Protein AF-H0EZP5-F1 (afdb_monomer_lite)

pLDDT: mean 94.25, std 9.33, range [48.34, 98.88]

Foldseek 3Di:
DCVVVVNVVVVVVVVVVLPCQVLQKDQAAWAWFACWDVHHRDIDTPPFGIWGFDADPVSDGDDDHQLDLFPRHVVCQQDPDPRHDDDHSAGSLLVLCPSLPCLVVSCVSQPHLVSVVVSLVCCLRGRRDQPQDLSRLVSLQSNVVSVRRVSSLVSLVVCCVVQADDDPNRHRHDCVVPSRVVSNVQVLVQWDDRPPDPDIHGYDHVDQFDDDPVCVVVVDTDGD

Secondary structure (DSSP, 8-state):
-GGGGT-HHHHHHHHHHHTGGGGTEEEEEEEEEEEETTEEEEEEEEEEEEEE--B-TTS-B----TTTTBTTB-GGGGSSSTT--SSSSS-HHHHTT--TT-HHHHHHHTTHHHHHHHHHHHHHHSS---TTSGGGHHHHHGGGGGT-HHHHHHHHHHHHHHH--SSTT-SSS--TTTHHHHHHHHHHTTEEE-TTSS-EEE---SSSB---TTGGGGT---B-

Radius of gyration: 19.04 Å; chains: 1; bounding box: 39×55×46 Å

InterPro domains:
  IPR012939 Glycosyl hydrolase family 92 [PF07971] (1-210)
  IPR050883 Peptide-N(4)-(N-acetyl-beta-glucosaminyl)asparagine amidase [PTHR12143] (1-209)

Sequence (224 aa):
MAKGLGHIADEEKYLQRSSNWKNMYNPTQTSLVTNTTGHIGETIDSGYTGFLQPRYLNGTFGYQDPTLCSPLYNFTSCYLNPSGHETYEGSSWMYTFYVPQDMATLITTLGGPEAFTNRLSYLHTSGLLYIGDEQAFLPVFQFHYAGRPALSAKFSHFYIPSQFNTSLNGIAGNDDSGAMGSFTTLAMMGLWPVPGQNVYLITPPYFPSYIDEVAAKEEDILKW

Organism: Glarea lozoyensis (strain ATCC 74030 / MF5533) (NCBI:txid1104152)

Structure (mmCIF, N/CA/C/O backbone):
data_AF-H0EZP5-F1
#
_entry.id   AF-H0EZP5-F1
#
loop_
_atom_site.group_PDB
_atom_site.id
_atom_site.type_symbol
_atom_site.label_atom_id
_atom_site.label_alt_id
_atom_site.label_comp_id
_atom_site.label_asym_id
_atom_site.label_entity_id
_atom_site.label_seq_id
_atom_site.pdbx_PDB_ins_code
_atom_site.Cartn_x
_atom_site.Cartn_y
_atom_site.Cartn_z
_atom_site.occupancy
_atom_site.B_iso_or_equiv
_atom_site.auth_seq_id
_atom_site.auth_comp_id
_atom_site.auth_asym_id
_atom_site.auth_atom_id
_atom_site.pdbx_PDB_model_num
ATOM 1 N N . MET A 1 1 ? -12.812 -7.618 18.981 1.00 91.75 1 MET A N 1
ATOM 2 C CA . MET A 1 1 ? -12.661 -8.315 20.279 1.00 91.75 1 MET A CA 1
ATOM 3 C C . MET A 1 1 ? -13.539 -7.701 21.368 1.00 91.75 1 MET A C 1
ATOM 5 O O . MET A 1 1 ? -14.472 -8.378 21.761 1.00 91.75 1 MET A O 1
ATOM 9 N N . ALA A 1 2 ? -13.318 -6.446 21.795 1.00 95.94 2 ALA A N 1
ATOM 10 C CA . ALA A 1 2 ? -14.089 -5.789 22.871 1.00 95.94 2 ALA A CA 1
ATOM 11 C C . ALA A 1 2 ? -15.618 -5.929 22.725 1.00 95.94 2 ALA A C 1
ATOM 13 O O . ALA A 1 2 ? -16.274 -6.420 23.640 1.00 95.94 2 ALA A O 1
ATOM 14 N N . LYS A 1 3 ? -16.153 -5.633 21.531 1.00 94.44 3 LYS A N 1
ATOM 15 C CA . LYS A 1 3 ? -17.561 -5.869 21.170 1.00 94.44 3 LYS A CA 1
ATOM 16 C C . LYS A 1 3 ? -18.046 -7.285 21.496 1.00 94.44 3 LYS A C 1
ATOM 18 O O . LYS A 1 3 ? -19.082 -7.466 22.121 1.00 94.44 3 LYS A O 1
ATOM 23 N N . GLY A 1 4 ? -17.280 -8.296 21.078 1.00 94.44 4 GLY A N 1
ATOM 24 C CA . GLY A 1 4 ? -17.626 -9.709 21.263 1.00 94.44 4 GLY A CA 1
ATOM 25 C C . GLY A 1 4 ? -17.580 -10.169 22.722 1.00 94.44 4 GLY A C 1
ATOM 26 O O . GLY A 1 4 ? -18.214 -11.160 23.056 1.00 94.44 4 GLY A O 1
ATOM 27 N N . LEU A 1 5 ? -16.871 -9.435 23.585 1.00 97.44 5 LEU A N 1
ATOM 28 C CA . LEU A 1 5 ? -16.816 -9.667 25.031 1.00 97.44 5 LEU A CA 1
ATOM 29 C C . LEU A 1 5 ? -17.812 -8.790 25.815 1.00 97.44 5 LEU A C 1
ATOM 31 O O . LEU A 1 5 ? -17.860 -8.872 27.037 1.00 97.44 5 LEU A O 1
ATOM 35 N N . GLY A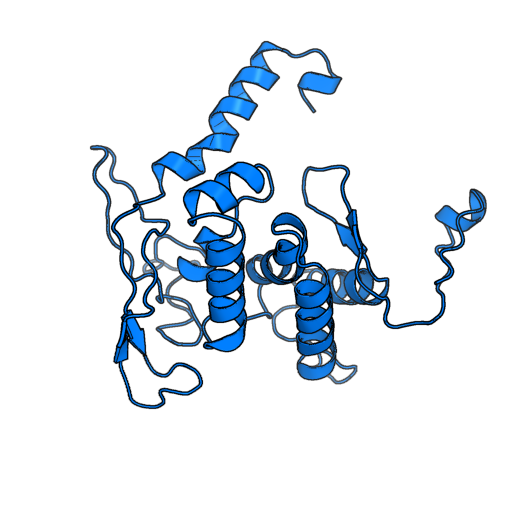 1 6 ? -18.594 -7.934 25.145 1.00 97.69 6 GLY A N 1
ATOM 36 C CA . GLY A 1 6 ? -19.534 -7.013 25.795 1.00 97.69 6 GLY A CA 1
ATOM 37 C C . GLY A 1 6 ? -18.884 -5.786 26.451 1.00 97.69 6 GLY A C 1
ATOM 38 O O . GLY A 1 6 ? -19.521 -5.109 27.255 1.00 97.69 6 GLY A O 1
ATOM 39 N N . HIS A 1 7 ? -17.627 -5.471 26.125 1.00 98.31 7 HIS A N 1
ATOM 40 C CA . HIS A 1 7 ? -16.905 -4.322 26.682 1.00 98.31 7 HIS A CA 1
ATOM 41 C C . HIS A 1 7 ? -17.157 -3.057 25.842 1.00 98.31 7 HIS A C 1
ATOM 43 O O . HIS A 1 7 ? -16.313 -2.650 25.043 1.00 98.31 7 HIS A O 1
ATOM 49 N N . ILE A 1 8 ? -18.325 -2.432 26.017 1.00 97.62 8 ILE A N 1
ATOM 50 C CA . ILE A 1 8 ? -18.787 -1.319 25.163 1.00 97.62 8 ILE A CA 1
ATOM 51 C C . ILE A 1 8 ? -17.860 -0.092 25.224 1.00 97.62 8 ILE A C 1
ATOM 53 O O . ILE A 1 8 ? -17.494 0.453 24.188 1.00 97.62 8 ILE A O 1
ATOM 57 N N . ALA A 1 9 ? -17.401 0.303 26.416 1.00 98.25 9 ALA A N 1
ATOM 58 C CA . ALA A 1 9 ? -16.501 1.454 26.561 1.00 98.25 9 ALA A CA 1
ATOM 59 C C . ALA A 1 9 ? -15.149 1.243 25.848 1.00 98.25 9 ALA A C 1
ATOM 61 O O . ALA A 1 9 ? -14.587 2.176 25.271 1.00 98.25 9 ALA A O 1
ATOM 62 N N . ASP A 1 10 ? -14.633 0.010 25.858 1.00 98.44 10 ASP A N 1
ATOM 63 C CA . ASP A 1 10 ? -13.415 -0.336 25.124 1.00 98.44 10 ASP A CA 1
ATOM 64 C C . ASP A 1 10 ? -13.670 -0.360 23.615 1.00 98.44 10 ASP A C 1
ATOM 66 O O . ASP A 1 10 ? -12.846 0.139 22.850 1.00 98.44 10 ASP A O 1
ATOM 70 N N . GLU A 1 11 ? -14.808 -0.903 23.173 1.00 97.50 11 GLU A N 1
ATOM 71 C CA . GLU A 1 11 ? -15.213 -0.867 21.765 1.00 97.50 11 GLU A CA 1
ATOM 72 C C . GLU A 1 11 ? -15.226 0.571 21.232 1.00 97.50 11 GLU A C 1
ATOM 74 O O . GLU A 1 11 ? -14.528 0.857 20.258 1.00 97.50 11 GLU A O 1
ATOM 79 N N . GLU A 1 12 ? -15.936 1.484 21.896 1.00 97.62 12 GLU A N 1
ATOM 80 C CA . GLU A 1 12 ? -16.023 2.894 21.498 1.00 97.62 12 GLU A CA 1
ATOM 81 C C . GLU A 1 12 ? -14.640 3.556 21.447 1.00 97.62 12 GLU A C 1
ATOM 83 O O . GLU A 1 12 ? -14.267 4.174 20.445 1.00 97.62 12 GLU A O 1
ATOM 88 N N . LYS A 1 13 ? -13.832 3.365 22.496 1.00 98.06 13 LYS A N 1
ATOM 89 C CA . LYS A 1 13 ? -12.471 3.905 22.586 1.00 98.06 13 LYS A CA 1
ATOM 90 C C . LYS A 1 13 ? -11.583 3.429 21.436 1.00 98.06 13 LYS A C 1
ATOM 92 O O . LYS A 1 13 ? -10.849 4.229 20.849 1.00 98.06 13 LYS A O 1
ATOM 97 N N . TYR A 1 14 ? -11.585 2.131 21.132 1.00 97.19 14 TYR A N 1
ATOM 98 C CA . 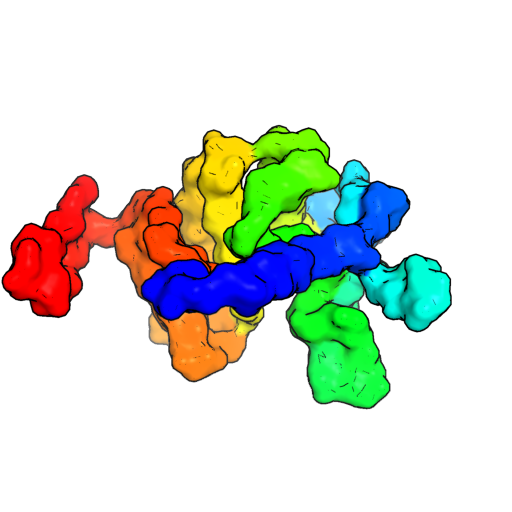TYR A 1 14 ? -10.707 1.576 20.101 1.00 97.19 14 TYR A CA 1
ATOM 99 C C . TYR A 1 14 ? -11.211 1.863 18.682 1.00 97.19 14 TYR A C 1
ATOM 101 O O . TYR A 1 14 ? -10.376 2.108 17.810 1.00 97.19 14 TYR A O 1
ATOM 109 N N . LEU A 1 15 ? -12.528 1.943 18.461 1.00 95.69 15 LEU A N 1
ATOM 110 C CA . LEU A 1 15 ? -13.106 2.422 17.198 1.00 95.69 15 LEU A CA 1
ATOM 111 C C . LEU A 1 15 ? -12.784 3.899 16.946 1.00 95.69 15 LEU A C 1
ATOM 113 O O . LEU A 1 15 ? -12.470 4.289 15.823 1.00 95.69 15 LEU A O 1
ATOM 117 N N . GLN A 1 16 ? -12.787 4.738 17.984 1.00 97.12 16 GLN A N 1
ATOM 118 C CA . GLN A 1 16 ? -12.352 6.123 17.830 1.00 97.12 16 GLN A CA 1
ATOM 119 C C . GLN A 1 16 ? -10.865 6.185 17.452 1.00 97.12 16 GLN A C 1
ATOM 121 O O . GLN A 1 16 ? -10.491 6.855 16.489 1.00 97.12 16 GLN A O 1
ATOM 126 N N . ARG A 1 17 ? -10.004 5.436 18.154 1.00 97.50 17 ARG A N 1
ATOM 127 C CA . ARG A 1 17 ? -8.557 5.410 17.876 1.00 97.50 17 ARG A CA 1
ATOM 128 C C . ARG A 1 17 ? -8.207 4.842 16.503 1.00 97.50 17 ARG A C 1
ATOM 130 O O . ARG A 1 17 ? -7.223 5.288 15.917 1.00 97.50 17 ARG A O 1
ATOM 137 N N . SER A 1 18 ? -8.985 3.902 15.968 1.00 96.44 18 SER A N 1
ATOM 138 C CA . SER A 1 18 ? -8.721 3.325 14.643 1.00 96.44 18 SER A CA 1
ATOM 139 C C . SER A 1 18 ? -8.871 4.342 13.505 1.00 96.44 18 SER A C 1
ATOM 141 O O . SER A 1 18 ? -8.354 4.116 12.411 1.00 96.44 18 SER A O 1
ATOM 143 N N . SER A 1 19 ? -9.521 5.482 13.766 1.00 97.00 19 SER A N 1
ATOM 144 C CA . SER A 1 19 ? -9.660 6.600 12.827 1.00 97.00 19 SER A CA 1
ATOM 145 C C . SER A 1 19 ? -8.502 7.611 12.867 1.00 97.00 19 SER A C 1
ATOM 147 O O . SER A 1 19 ? -8.478 8.542 12.062 1.00 97.00 19 SER A O 1
ATOM 149 N N . ASN A 1 20 ? -7.508 7.425 13.748 1.00 97.06 20 ASN A N 1
ATOM 150 C CA . ASN A 1 20 ? -6.414 8.383 13.955 1.00 97.06 20 ASN A CA 1
ATOM 151 C C . ASN A 1 20 ? -5.529 8.617 12.725 1.00 97.06 20 ASN A C 1
ATOM 153 O O . ASN A 1 20 ? -4.865 9.648 12.662 1.00 97.06 20 ASN A O 1
ATOM 157 N N . TRP A 1 21 ? -5.535 7.717 11.739 1.00 96.62 21 TRP A N 1
ATOM 158 C CA . TRP A 1 21 ? -4.831 7.922 10.470 1.00 96.62 21 TRP A CA 1
ATOM 159 C C . TRP A 1 21 ? -5.258 9.229 9.776 1.00 96.62 21 TRP A C 1
ATOM 161 O O . TRP A 1 21 ? -4.429 9.910 9.176 1.00 96.62 21 TRP A O 1
ATOM 171 N N . LYS A 1 22 ? -6.522 9.649 9.952 1.00 97.25 22 LYS A N 1
ATOM 172 C CA . LYS A 1 22 ? -7.071 10.909 9.417 1.00 97.25 22 LYS A CA 1
ATOM 173 C C . LYS A 1 22 ? -6.329 12.135 9.946 1.00 97.25 22 LYS A C 1
ATOM 175 O O . LYS A 1 22 ? -6.234 13.138 9.252 1.00 97.25 22 LYS A O 1
ATOM 180 N N . ASN A 1 23 ? -5.763 12.048 11.151 1.00 96.31 23 ASN A N 1
ATOM 181 C CA . ASN A 1 23 ? -4.979 13.129 11.746 1.00 96.31 23 ASN A CA 1
ATOM 182 C C . ASN A 1 23 ? -3.622 13.323 11.066 1.00 96.31 23 ASN A C 1
ATOM 184 O O . ASN A 1 23 ? -3.033 14.386 11.232 1.00 96.31 23 ASN A O 1
ATOM 188 N N . MET A 1 24 ? -3.130 12.306 10.354 1.00 96.88 24 MET A N 1
ATOM 189 C CA . MET A 1 24 ? -1.832 12.309 9.675 1.00 96.88 24 MET A CA 1
ATOM 190 C C . MET A 1 24 ? -1.973 12.555 8.168 1.00 96.88 24 MET A C 1
ATOM 192 O O . MET A 1 24 ? -0.975 12.753 7.485 1.00 96.88 24 MET A O 1
ATOM 196 N N . TYR A 1 25 ? -3.196 12.556 7.636 1.00 98.06 25 TYR A N 1
ATOM 197 C CA . TYR A 1 25 ? -3.455 12.794 6.222 1.00 98.06 25 TYR A CA 1
ATOM 198 C C . TYR A 1 25 ? -3.442 14.293 5.911 1.00 98.06 25 TYR A C 1
ATOM 200 O O . TYR A 1 25 ? -4.347 15.028 6.309 1.00 98.06 25 TYR A O 1
ATOM 208 N N . ASN A 1 26 ? -2.425 14.744 5.178 1.00 98.44 26 ASN A N 1
ATOM 209 C CA . ASN A 1 26 ? -2.343 16.106 4.669 1.00 98.44 26 ASN A CA 1
ATOM 210 C C . ASN A 1 26 ? -2.930 16.165 3.246 1.00 98.44 26 ASN A C 1
ATOM 212 O O . ASN A 1 26 ? -2.245 15.734 2.315 1.00 98.44 26 ASN A O 1
ATOM 216 N N . PRO A 1 27 ? -4.147 16.713 3.038 1.00 98.06 27 PRO A N 1
ATOM 217 C CA . PRO A 1 27 ? -4.844 16.672 1.747 1.00 98.06 27 PRO A CA 1
ATOM 218 C C . PRO A 1 27 ? -4.172 17.505 0.646 1.00 98.06 27 PRO A C 1
ATOM 220 O O . PRO A 1 27 ? -4.448 17.284 -0.532 1.00 98.06 27 PRO A O 1
ATOM 223 N N . THR A 1 28 ? -3.305 18.457 1.006 1.00 97.88 28 THR A N 1
ATOM 224 C CA . THR A 1 28 ? -2.642 19.356 0.048 1.00 97.88 28 THR A CA 1
ATOM 225 C C . THR A 1 28 ? -1.224 18.923 -0.305 1.00 97.88 28 THR A C 1
ATOM 227 O O . THR A 1 28 ? -0.618 19.527 -1.187 1.00 97.88 28 THR A O 1
ATOM 230 N N . GLN A 1 29 ? -0.686 17.887 0.348 1.00 98.44 29 GLN A N 1
ATOM 231 C CA . GLN A 1 29 ? 0.655 17.393 0.049 1.00 98.44 29 GLN A CA 1
ATOM 232 C C . GLN A 1 29 ? 0.704 16.861 -1.387 1.00 98.44 29 GLN A C 1
ATOM 234 O O . GLN A 1 29 ? -0.076 15.979 -1.734 1.00 98.44 29 GLN A O 1
ATOM 239 N N . THR A 1 30 ? 1.610 17.381 -2.208 1.00 98.25 30 THR A N 1
ATOM 240 C CA . THR A 1 30 ? 1.906 16.890 -3.565 1.00 98.25 30 THR A CA 1
ATOM 241 C C . THR A 1 30 ? 3.082 15.909 -3.531 1.00 98.25 30 THR A C 1
ATOM 243 O O . THR A 1 30 ? 3.768 15.789 -2.513 1.00 98.25 30 THR A O 1
ATOM 246 N N . SER A 1 31 ? 3.343 15.211 -4.639 1.00 98.19 31 SER A N 1
ATOM 247 C CA . SER A 1 31 ? 4.539 14.376 -4.797 1.00 98.19 31 SER A CA 1
ATOM 248 C C . SER A 1 31 ? 5.169 14.599 -6.164 1.00 98.19 31 SER A C 1
ATOM 250 O O . SER A 1 31 ? 4.538 14.345 -7.191 1.00 98.19 31 SER A O 1
ATOM 252 N N . LEU A 1 32 ? 6.436 15.010 -6.150 1.00 97.81 32 LEU A N 1
ATOM 253 C CA . LEU A 1 32 ? 7.323 14.877 -7.299 1.00 97.81 32 LEU A CA 1
ATOM 254 C C . LEU A 1 32 ? 7.932 13.476 -7.284 1.00 97.81 32 LEU A C 1
ATOM 256 O O . LEU A 1 32 ? 8.145 12.907 -6.218 1.00 97.81 32 LEU A O 1
ATOM 260 N N . VAL A 1 33 ? 8.177 12.916 -8.459 1.00 97.31 33 VAL A N 1
ATOM 261 C CA . VAL A 1 33 ? 8.687 11.555 -8.655 1.00 97.31 33 VAL A CA 1
ATOM 262 C C . VAL A 1 33 ? 9.753 11.589 -9.741 1.00 97.31 33 VAL A C 1
ATOM 264 O O . VAL A 1 33 ? 9.576 12.245 -10.768 1.00 97.31 33 VAL A O 1
ATOM 267 N N . THR A 1 34 ? 10.861 10.886 -9.524 1.00 96.69 34 THR A N 1
ATOM 268 C CA . THR A 1 34 ? 12.003 10.866 -10.447 1.00 96.69 34 THR A CA 1
ATOM 269 C C . THR A 1 34 ? 12.231 9.455 -10.974 1.00 96.69 34 THR A C 1
ATOM 271 O O . THR A 1 34 ? 12.106 8.500 -10.212 1.00 96.69 34 THR A O 1
ATOM 274 N N . ASN A 1 35 ? 12.598 9.321 -12.253 1.00 94.50 35 ASN A N 1
ATOM 275 C CA . ASN A 1 35 ? 12.920 8.034 -12.893 1.00 94.50 35 ASN A CA 1
ATOM 276 C C . ASN A 1 35 ? 11.777 7.003 -12.842 1.00 94.50 35 ASN A C 1
ATOM 278 O O . ASN A 1 35 ? 12.017 5.811 -12.648 1.00 94.50 35 ASN A O 1
ATOM 282 N N . THR A 1 36 ? 10.531 7.445 -13.017 1.00 95.31 36 THR A N 1
ATOM 283 C CA . THR A 1 36 ? 9.390 6.519 -13.072 1.00 95.31 36 THR A CA 1
ATOM 284 C C . THR A 1 36 ? 9.368 5.741 -14.388 1.00 95.31 36 THR A C 1
ATOM 286 O O . THR A 1 36 ? 9.923 6.175 -15.403 1.00 95.31 36 THR A O 1
ATOM 289 N N . THR A 1 37 ? 8.696 4.587 -14.401 1.00 91.00 37 THR A N 1
ATOM 290 C CA . THR A 1 37 ? 8.459 3.821 -15.633 1.00 91.00 37 THR A CA 1
ATOM 291 C C . THR A 1 37 ? 7.789 4.704 -16.694 1.00 91.00 37 THR A C 1
ATOM 293 O O . THR A 1 37 ? 6.648 5.126 -16.522 1.00 91.00 37 THR A O 1
ATOM 296 N N . GLY A 1 38 ? 8.487 4.962 -17.803 1.00 90.12 38 GLY A N 1
ATOM 297 C CA . GLY A 1 38 ? 8.018 5.831 -18.893 1.00 90.12 38 GLY A CA 1
ATOM 298 C C . GLY A 1 38 ? 8.580 7.260 -18.882 1.00 90.12 38 GLY A C 1
ATOM 299 O O . GLY A 1 38 ? 8.454 7.939 -19.894 1.00 90.12 38 GLY A O 1
ATOM 300 N N . HIS A 1 39 ? 9.258 7.679 -17.806 1.00 93.06 39 HIS A N 1
ATOM 301 C CA . HIS A 1 39 ? 9.883 9.002 -17.639 1.00 93.06 39 HIS A CA 1
ATOM 302 C C . HIS A 1 39 ? 11.301 8.872 -17.054 1.00 93.06 39 HIS A C 1
ATOM 304 O O . HIS A 1 39 ? 11.623 9.367 -15.970 1.00 93.06 39 HIS A O 1
ATOM 310 N N . ILE A 1 40 ? 12.161 8.129 -17.752 1.00 93.56 40 ILE A N 1
ATOM 311 C CA . ILE A 1 40 ? 13.535 7.860 -17.307 1.00 93.56 40 ILE A CA 1
ATOM 312 C C . ILE A 1 40 ? 14.397 9.116 -17.470 1.00 93.56 40 ILE A C 1
ATOM 314 O O . ILE A 1 40 ? 14.467 9.684 -18.555 1.00 93.56 40 ILE A O 1
ATOM 318 N N . GLY A 1 41 ? 15.094 9.518 -16.406 1.00 94.06 41 GLY A N 1
ATOM 319 C CA . GLY A 1 41 ? 15.928 10.722 -16.370 1.00 94.06 41 GLY A CA 1
ATOM 320 C C . GLY A 1 41 ? 15.164 12.010 -16.057 1.00 94.06 41 GLY A C 1
ATOM 321 O O . GLY A 1 41 ? 15.777 13.074 -16.004 1.00 94.06 41 GLY A O 1
ATOM 322 N N . GLU A 1 42 ? 13.852 11.927 -15.833 1.00 96.06 42 GLU A N 1
ATOM 323 C CA . GLU A 1 42 ? 12.985 13.078 -15.584 1.00 96.06 42 GLU A CA 1
ATOM 324 C C . GLU A 1 42 ? 12.448 13.073 -14.150 1.00 96.06 42 GLU A C 1
ATOM 326 O O . GLU A 1 42 ? 12.199 12.016 -13.559 1.00 96.06 42 GLU A O 1
ATOM 331 N N . THR A 1 43 ? 12.229 14.276 -13.616 1.00 97.56 43 THR A N 1
ATOM 332 C CA . THR A 1 43 ? 11.418 14.517 -12.420 1.00 97.56 43 THR A CA 1
ATOM 333 C C . THR A 1 43 ? 10.104 15.143 -12.862 1.00 97.56 43 THR A C 1
ATOM 335 O O . THR A 1 43 ? 10.101 16.218 -13.462 1.00 97.56 43 THR A O 1
ATOM 338 N N . ILE A 1 44 ? 8.995 14.483 -12.549 1.00 96.94 44 ILE A N 1
ATOM 339 C CA . ILE A 1 44 ? 7.647 14.926 -12.913 1.00 96.94 44 ILE A CA 1
ATOM 340 C C . ILE A 1 44 ? 6.785 15.089 -11.662 1.00 96.94 44 ILE A C 1
ATOM 342 O O . ILE A 1 44 ? 7.067 14.505 -10.614 1.00 96.94 44 ILE A O 1
ATOM 346 N N . ASP A 1 45 ? 5.715 15.872 -11.770 1.00 97.00 45 ASP A N 1
ATOM 347 C CA . ASP A 1 45 ? 4.626 15.802 -10.798 1.00 97.00 45 ASP A CA 1
ATOM 348 C C . ASP A 1 45 ? 3.868 14.488 -11.015 1.00 97.00 45 ASP A C 1
ATOM 350 O O . ASP A 1 45 ? 3.502 14.150 -12.141 1.00 97.00 45 ASP A O 1
ATOM 354 N N . SER A 1 46 ? 3.640 13.739 -9.939 1.00 97.19 46 SER A N 1
ATOM 355 C CA . SER A 1 46 ? 2.840 12.513 -9.992 1.00 97.19 46 SER A CA 1
ATOM 356 C C . SER A 1 46 ? 1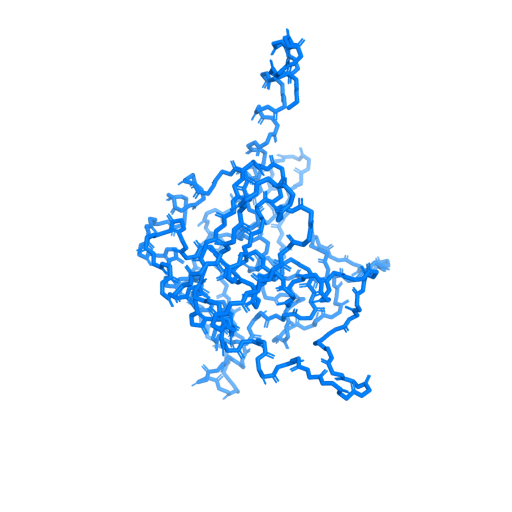.374 12.759 -10.373 1.00 97.19 46 SER A C 1
ATOM 358 O O . SER A 1 46 ? 0.684 11.822 -10.768 1.00 97.19 46 SER A O 1
ATOM 360 N N . GLY A 1 47 ? 0.881 13.992 -10.221 1.00 97.44 47 GLY A N 1
ATOM 361 C CA . GLY A 1 47 ? -0.512 14.373 -10.442 1.00 97.44 47 GLY A CA 1
ATOM 362 C C . GLY A 1 47 ? -1.447 14.021 -9.281 1.00 97.44 47 GLY A C 1
ATOM 363 O O . GLY A 1 47 ? -2.652 14.247 -9.384 1.00 97.44 47 GLY A O 1
ATOM 364 N N . TYR A 1 48 ? -0.921 13.484 -8.175 1.00 98.19 48 TYR A N 1
ATOM 365 C CA . TYR A 1 48 ? -1.704 13.115 -6.997 1.00 98.19 48 TYR A CA 1
ATOM 366 C C . TYR A 1 48 ? -1.391 14.025 -5.811 1.00 98.19 48 TYR A C 1
ATOM 368 O O . TYR A 1 48 ? -0.233 14.319 -5.511 1.00 98.19 48 TYR A O 1
ATOM 376 N N . THR A 1 49 ? -2.442 14.416 -5.091 1.00 98.00 49 THR A N 1
ATOM 377 C CA . THR A 1 49 ? -2.340 15.131 -3.817 1.00 98.00 49 THR A CA 1
ATOM 378 C C . THR A 1 49 ? -2.904 14.296 -2.677 1.00 98.00 49 THR A C 1
ATOM 380 O O . THR A 1 49 ? -3.649 13.335 -2.888 1.00 98.00 49 THR A O 1
ATOM 383 N N . GLY A 1 50 ? -2.557 14.661 -1.449 1.00 98.19 50 GLY A N 1
ATOM 384 C CA . GLY A 1 50 ? -3.036 13.976 -0.260 1.00 98.19 50 GLY A CA 1
ATOM 385 C C . GLY A 1 50 ? -2.136 12.816 0.127 1.00 98.19 50 GLY A C 1
ATOM 386 O O . GLY A 1 50 ? -2.214 11.755 -0.486 1.00 98.19 50 GLY A O 1
ATOM 387 N N . PHE A 1 51 ? -1.295 12.992 1.142 1.00 98.50 51 PHE A N 1
ATOM 388 C CA . PHE A 1 51 ? -0.400 11.944 1.645 1.00 98.50 51 PHE A CA 1
ATOM 389 C C . PHE A 1 51 ? -0.366 11.952 3.165 1.00 98.50 51 PHE A C 1
ATOM 391 O O . PHE A 1 51 ? -0.594 12.987 3.797 1.00 98.50 51 PHE A O 1
ATOM 398 N N . LEU A 1 52 ? -0.028 10.803 3.751 1.00 97.38 52 LEU A N 1
ATOM 399 C CA . LEU A 1 52 ? 0.369 10.779 5.153 1.00 97.38 52 LEU A CA 1
ATOM 400 C C . LEU A 1 52 ? 1.656 11.588 5.339 1.00 97.38 52 LEU A C 1
ATOM 402 O O . LEU A 1 52 ? 2.608 11.451 4.567 1.00 97.38 52 LEU A O 1
ATOM 406 N N . GLN A 1 53 ? 1.652 12.449 6.351 1.00 98.00 53 GLN A N 1
ATOM 407 C CA . GLN A 1 53 ? 2.758 13.320 6.731 1.00 98.00 53 GLN A CA 1
ATOM 408 C C . GLN A 1 53 ? 2.902 13.326 8.257 1.00 98.00 53 GLN A C 1
ATOM 410 O O . GLN A 1 53 ? 1.891 13.209 8.960 1.00 98.00 53 GLN A O 1
ATOM 415 N N . PRO A 1 54 ? 4.130 13.468 8.789 1.00 96.19 54 PRO A N 1
ATOM 416 C CA . PRO A 1 54 ? 4.350 13.580 10.226 1.00 96.19 54 PRO A CA 1
ATOM 417 C C . PRO A 1 54 ? 3.608 14.791 10.797 1.00 96.19 54 PRO A C 1
ATOM 419 O O . PRO A 1 54 ? 3.306 15.761 10.096 1.00 96.19 54 PRO A O 1
ATOM 422 N N . ARG A 1 55 ? 3.337 14.758 12.101 1.00 95.56 55 ARG A N 1
ATOM 423 C CA . ARG A 1 55 ? 2.627 15.834 12.788 1.00 95.56 55 ARG A CA 1
ATOM 424 C C . ARG A 1 55 ? 3.355 16.220 14.061 1.00 95.56 55 ARG A C 1
ATOM 426 O O . ARG A 1 55 ? 3.645 15.373 14.901 1.00 95.56 55 ARG A O 1
ATOM 433 N N . TYR A 1 56 ? 3.630 17.509 14.205 1.00 95.81 56 TYR A N 1
ATOM 434 C CA . TYR A 1 56 ? 4.244 18.045 15.410 1.00 95.81 56 TYR A CA 1
ATOM 435 C C . TYR A 1 56 ? 3.231 18.121 16.558 1.00 95.81 56 TYR A C 1
ATOM 437 O O . TYR A 1 56 ? 2.017 18.151 16.347 1.00 95.81 56 TYR A O 1
ATOM 445 N N . LEU A 1 57 ? 3.731 18.226 17.794 1.00 95.94 57 LEU A N 1
ATOM 446 C CA . LEU A 1 57 ? 2.895 18.353 18.998 1.00 95.94 57 LEU A CA 1
ATOM 447 C C . LEU A 1 57 ? 1.989 19.595 18.985 1.00 95.94 57 LEU A C 1
ATOM 449 O O . LEU A 1 57 ? 0.935 19.595 19.613 1.00 95.94 57 LEU A O 1
ATOM 453 N N . ASN A 1 58 ? 2.374 20.642 18.253 1.00 96.44 58 ASN A N 1
ATOM 454 C CA . ASN A 1 58 ? 1.562 21.847 18.060 1.00 96.44 58 ASN A CA 1
ATOM 455 C C . ASN A 1 58 ? 0.440 21.663 17.009 1.00 96.44 58 ASN A C 1
ATOM 457 O O . ASN A 1 58 ? -0.302 22.602 16.736 1.00 96.44 58 ASN A O 1
ATOM 461 N N . GLY A 1 59 ? 0.328 20.477 16.401 1.00 95.06 59 GLY A N 1
ATOM 462 C CA . GLY A 1 59 ? -0.700 20.122 15.429 1.00 95.06 59 GLY A CA 1
ATOM 463 C C . GLY A 1 59 ? -0.392 20.485 13.975 1.00 95.06 59 GLY A C 1
ATOM 464 O O . GLY A 1 59 ? -1.187 20.104 13.109 1.00 95.06 59 GLY A O 1
ATOM 465 N N . THR A 1 60 ? 0.721 21.167 13.681 1.00 97.12 60 THR A N 1
ATOM 466 C CA . THR A 1 60 ? 1.129 21.459 12.298 1.00 97.12 60 THR A CA 1
ATOM 467 C C . THR A 1 60 ? 1.747 20.227 11.639 1.00 97.12 60 THR A C 1
ATOM 469 O O . THR A 1 60 ? 2.346 19.381 12.310 1.00 97.12 60 THR A O 1
ATOM 472 N N . PHE A 1 61 ? 1.607 20.117 10.318 1.00 98.12 61 PHE A N 1
ATOM 473 C CA . PHE A 1 61 ? 2.276 19.066 9.554 1.00 98.12 61 PHE A CA 1
ATOM 474 C C . PHE A 1 61 ? 3.785 19.321 9.506 1.00 98.12 61 PHE A C 1
ATOM 476 O O . PHE A 1 61 ? 4.224 20.457 9.314 1.00 98.12 61 PHE A O 1
ATOM 483 N N . GLY A 1 62 ? 4.562 18.260 9.697 1.00 96.94 62 GLY A N 1
ATOM 484 C CA . GLY A 1 62 ? 5.937 18.197 9.220 1.00 96.94 62 GLY A CA 1
ATOM 485 C C . GLY A 1 62 ? 5.970 17.751 7.761 1.00 96.94 62 GLY A C 1
ATOM 486 O O . GLY A 1 62 ? 4.928 17.616 7.118 1.00 96.94 62 GLY A O 1
ATOM 487 N N . TYR A 1 63 ? 7.176 17.524 7.250 1.00 97.25 63 TYR A N 1
ATOM 488 C CA . TYR A 1 63 ? 7.382 17.140 5.862 1.00 97.25 63 TYR A CA 1
ATOM 489 C C . TYR A 1 63 ? 8.299 15.924 5.752 1.00 97.25 63 TYR A C 1
ATOM 491 O O . TYR A 1 63 ? 9.425 15.942 6.246 1.00 97.25 63 TYR A O 1
ATOM 499 N N . GLN A 1 64 ? 7.822 14.913 5.039 1.00 97.06 64 GLN A N 1
ATOM 500 C CA . GLN A 1 64 ? 8.627 13.866 4.431 1.00 97.06 64 GLN A CA 1
ATOM 501 C C . GLN A 1 64 ? 8.264 13.804 2.949 1.00 97.06 64 GLN A C 1
ATOM 503 O O . GLN A 1 64 ? 7.079 13.733 2.605 1.00 97.06 64 GLN A O 1
ATOM 508 N N . ASP A 1 65 ? 9.277 13.791 2.080 1.00 97.75 65 ASP A N 1
ATOM 509 C CA . ASP A 1 65 ? 9.065 13.574 0.651 1.00 97.75 65 ASP A CA 1
ATOM 510 C C . ASP A 1 65 ? 8.288 12.263 0.442 1.00 97.75 65 ASP A C 1
ATOM 512 O O . ASP A 1 65 ? 8.743 11.215 0.916 1.00 97.75 65 ASP A O 1
ATOM 516 N N . PRO A 1 66 ? 7.124 12.278 -0.236 1.00 98.19 66 PRO A N 1
ATOM 517 C CA . PRO A 1 66 ? 6.299 11.084 -0.337 1.00 98.19 66 PRO A CA 1
ATOM 518 C C . PRO A 1 66 ? 6.974 9.887 -1.002 1.00 98.19 66 PRO A C 1
ATOM 520 O O . PRO A 1 66 ? 6.516 8.764 -0.793 1.00 98.19 66 PRO A O 1
ATOM 523 N N . THR A 1 67 ? 8.022 10.116 -1.799 1.00 98.00 67 THR A N 1
ATOM 524 C CA . THR A 1 67 ? 8.790 9.085 -2.511 1.00 98.00 67 THR A CA 1
ATOM 525 C C . THR A 1 67 ? 9.987 8.566 -1.732 1.00 98.00 67 THR A C 1
ATOM 527 O O . THR A 1 67 ? 10.530 7.527 -2.110 1.00 98.00 67 THR A O 1
ATOM 530 N N . LEU A 1 68 ? 10.400 9.251 -0.660 1.00 97.56 68 LEU A N 1
ATOM 531 C CA . LEU A 1 68 ? 11.505 8.808 0.184 1.00 97.56 68 LEU A CA 1
ATOM 532 C C . LEU A 1 68 ? 11.237 7.378 0.663 1.00 97.56 68 LEU A C 1
ATOM 534 O O . LEU A 1 68 ? 10.117 7.071 1.068 1.00 97.56 68 LEU A O 1
ATOM 538 N N . CYS A 1 69 ? 12.257 6.520 0.610 1.00 96.81 69 CYS A N 1
ATOM 539 C CA . CYS A 1 69 ? 12.175 5.100 0.971 1.00 96.81 69 CYS A CA 1
ATOM 540 C C . CYS A 1 69 ? 11.343 4.250 0.002 1.00 96.81 69 CYS A C 1
ATOM 542 O O . CYS A 1 69 ? 10.843 3.186 0.348 1.00 96.81 69 CYS A O 1
ATOM 544 N N . SER A 1 70 ? 11.183 4.722 -1.234 1.00 97.50 70 SER A N 1
ATOM 545 C CA . SER A 1 70 ? 10.781 3.887 -2.368 1.00 97.50 70 SER A CA 1
ATOM 546 C C . SER A 1 70 ? 12.020 3.436 -3.151 1.00 97.50 70 SER A C 1
ATOM 548 O O . SER A 1 70 ? 13.094 4.031 -2.993 1.00 97.50 70 SER A O 1
ATOM 550 N N . PRO A 1 71 ? 11.899 2.457 -4.066 1.00 97.12 71 PRO A N 1
ATOM 551 C CA . PRO A 1 71 ? 12.980 2.113 -4.991 1.00 97.12 71 PRO A CA 1
ATOM 552 C C . PRO A 1 71 ? 13.470 3.295 -5.838 1.00 97.12 71 PRO A C 1
ATOM 554 O O . PRO A 1 71 ? 14.590 3.264 -6.342 1.00 97.12 71 PRO A O 1
ATOM 557 N N . LEU A 1 72 ? 12.651 4.342 -5.988 1.00 97.25 72 LEU A N 1
ATOM 558 C CA . LEU A 1 72 ? 12.983 5.519 -6.787 1.00 97.25 72 LEU A CA 1
ATOM 559 C C . LEU A 1 72 ? 13.755 6.592 -6.009 1.00 97.25 72 LEU A C 1
ATOM 561 O O . LEU A 1 72 ? 14.372 7.452 -6.638 1.00 97.25 72 LEU A O 1
ATOM 565 N N . TYR A 1 73 ? 13.743 6.574 -4.669 1.00 97.19 73 TYR A N 1
ATOM 566 C CA . TYR A 1 73 ? 14.414 7.610 -3.882 1.00 97.19 73 TYR A CA 1
ATOM 567 C C . TYR A 1 73 ? 14.852 7.138 -2.491 1.00 97.19 73 TYR A C 1
ATOM 569 O O . TYR A 1 73 ? 14.027 6.940 -1.600 1.00 97.19 73 TYR A O 1
ATOM 577 N N . ASN A 1 74 ? 16.173 7.013 -2.300 1.00 95.81 74 ASN A N 1
ATOM 578 C CA . ASN A 1 74 ? 16.831 6.665 -1.033 1.00 95.81 74 ASN A CA 1
ATOM 579 C C . ASN A 1 74 ? 16.135 5.517 -0.279 1.00 95.81 74 ASN A C 1
ATOM 581 O O . ASN A 1 74 ? 15.688 5.673 0.856 1.00 95.81 74 ASN A O 1
ATOM 585 N N . PHE A 1 75 ? 16.050 4.361 -0.936 1.00 95.50 75 PHE A N 1
ATOM 586 C CA . PHE A 1 75 ? 15.304 3.178 -0.499 1.00 95.50 75 PHE A CA 1
ATOM 587 C C . PHE A 1 75 ? 15.471 2.822 0.993 1.00 95.50 75 PHE A C 1
ATOM 589 O O . PHE A 1 75 ? 14.486 2.605 1.688 1.00 95.50 75 PHE A O 1
ATOM 596 N N . THR A 1 76 ? 16.697 2.851 1.523 1.00 94.94 76 THR A N 1
ATOM 597 C CA . THR A 1 76 ? 16.994 2.420 2.902 1.00 94.94 76 THR A CA 1
ATOM 598 C C . THR A 1 76 ? 16.909 3.533 3.953 1.00 94.94 76 THR A C 1
ATOM 600 O O . THR A 1 76 ? 17.247 3.309 5.115 1.00 94.94 76 THR A O 1
ATOM 603 N N . SER A 1 77 ? 16.508 4.755 3.584 1.00 95.44 77 SER A N 1
ATOM 604 C CA . SER A 1 77 ? 16.497 5.896 4.514 1.00 95.44 77 SER A CA 1
ATOM 605 C C . SER A 1 77 ? 15.539 5.701 5.695 1.00 95.44 77 SER A C 1
ATOM 607 O O . SER A 1 77 ? 15.772 6.256 6.761 1.00 95.44 77 SER A O 1
ATOM 609 N N . CYS A 1 78 ? 14.509 4.869 5.552 1.00 95.00 78 CYS A N 1
ATOM 610 C CA . CYS A 1 78 ? 13.490 4.623 6.577 1.00 95.00 78 CYS A CA 1
ATOM 611 C C . CYS A 1 78 ? 13.755 3.359 7.402 1.00 95.00 78 CYS A C 1
ATOM 613 O O . CYS A 1 78 ? 12.843 2.830 8.034 1.00 95.00 78 CYS A O 1
ATOM 615 N N . TYR A 1 79 ? 14.979 2.833 7.366 1.00 94.62 79 TYR A N 1
ATOM 616 C CA . TYR A 1 79 ? 15.354 1.670 8.168 1.00 94.62 79 TYR A CA 1
ATOM 617 C C . TYR A 1 79 ? 15.526 2.072 9.635 1.00 94.62 79 TYR A C 1
ATOM 619 O O . TYR A 1 79 ? 15.726 3.250 9.946 1.00 94.62 79 TYR A O 1
ATOM 627 N N . LEU A 1 80 ? 15.516 1.092 10.545 1.00 91.75 80 LEU A N 1
ATOM 628 C CA . LEU A 1 80 ? 15.744 1.329 11.972 1.00 91.75 80 LEU A CA 1
ATOM 629 C C . LEU A 1 80 ? 17.188 1.781 12.250 1.00 91.75 80 LEU A C 1
ATOM 631 O O . LEU A 1 80 ? 18.062 0.985 12.590 1.00 91.75 80 LEU A O 1
ATOM 635 N N . ASN A 1 81 ? 17.454 3.075 12.107 1.00 90.50 81 ASN A N 1
ATOM 636 C CA . ASN A 1 81 ? 18.757 3.673 12.366 1.00 90.50 81 ASN A CA 1
ATOM 637 C C . ASN A 1 81 ? 18.609 5.098 12.947 1.00 90.50 81 ASN A C 1
ATOM 639 O O . ASN A 1 81 ? 17.520 5.670 12.892 1.00 90.50 81 ASN A O 1
ATOM 643 N N . PRO A 1 82 ? 19.678 5.698 13.513 1.00 91.56 82 PRO A N 1
ATOM 644 C CA . PRO A 1 82 ? 19.608 7.034 14.122 1.00 91.56 82 PRO A CA 1
ATOM 645 C C . PRO A 1 82 ? 19.204 8.171 13.171 1.00 91.56 82 PRO A C 1
ATOM 647 O O . PRO A 1 82 ? 18.857 9.254 13.631 1.00 91.56 82 PRO A O 1
ATOM 650 N N . SER A 1 83 ? 19.284 7.945 11.862 1.00 88.06 83 SER A N 1
ATOM 651 C CA . SER A 1 83 ? 18.865 8.862 10.799 1.00 88.06 83 SER A CA 1
ATOM 652 C C . SER A 1 83 ? 17.610 8.365 10.071 1.00 88.06 83 SER A C 1
ATOM 654 O O . SER A 1 83 ? 17.354 8.795 8.949 1.00 88.06 83 SER A O 1
ATOM 656 N N . GLY A 1 84 ? 16.851 7.452 10.689 1.00 86.62 84 GLY A N 1
ATOM 657 C CA . GLY A 1 84 ? 15.569 6.983 10.182 1.00 86.62 84 GLY A CA 1
ATOM 658 C C . GLY A 1 84 ? 14.570 8.129 10.018 1.00 86.62 84 GLY A C 1
ATOM 659 O O . GLY A 1 84 ? 14.682 9.175 10.660 1.00 86.62 84 GLY A O 1
ATOM 660 N N . HIS A 1 85 ? 13.595 7.920 9.142 1.00 93.50 85 HIS A N 1
ATOM 661 C CA . HIS A 1 85 ? 12.552 8.893 8.830 1.00 93.50 85 HIS A CA 1
ATOM 662 C C . HIS A 1 85 ? 11.186 8.441 9.384 1.00 93.50 85 HIS A C 1
ATOM 664 O O . HIS A 1 85 ? 11.105 7.536 10.208 1.00 93.50 85 HIS A O 1
ATOM 670 N N . GLU A 1 86 ? 10.108 9.121 8.998 1.00 93.19 86 GLU A N 1
ATOM 671 C CA . GLU A 1 86 ? 8.802 9.068 9.674 1.00 93.19 86 GLU A CA 1
ATOM 672 C C . GLU A 1 86 ? 7.967 7.835 9.301 1.00 93.19 86 GLU A C 1
ATOM 674 O O . GLU A 1 86 ? 6.975 7.513 9.959 1.00 93.19 86 GLU A O 1
ATOM 679 N N . THR A 1 87 ? 8.357 7.151 8.229 1.00 95.25 87 THR A N 1
ATOM 680 C CA . THR A 1 87 ? 7.844 5.839 7.832 1.00 95.25 87 THR A CA 1
ATOM 681 C C . THR A 1 87 ? 8.876 4.752 8.139 1.00 95.25 87 THR A C 1
ATOM 683 O O . THR A 1 87 ? 10.021 5.049 8.469 1.00 95.25 87 THR A O 1
ATOM 686 N N . TYR A 1 88 ? 8.475 3.483 8.042 1.00 95.44 88 TYR A N 1
ATOM 687 C CA . TYR A 1 88 ? 9.347 2.339 8.311 1.00 95.44 88 TYR A CA 1
ATOM 688 C C . TYR A 1 88 ? 9.488 1.471 7.059 1.00 95.44 88 TYR A C 1
ATOM 690 O O . TYR A 1 88 ? 8.479 0.983 6.562 1.00 95.44 88 TYR A O 1
ATOM 698 N N . GLU A 1 89 ? 10.709 1.361 6.526 1.00 96.19 89 GLU A N 1
ATOM 699 C CA . GLU A 1 89 ? 11.086 0.550 5.339 1.00 96.19 89 GLU A CA 1
ATOM 700 C C . GLU A 1 89 ? 10.248 0.773 4.061 1.00 96.19 89 GLU A C 1
ATOM 702 O O . GLU A 1 89 ? 10.393 0.093 3.054 1.00 96.19 89 GLU A O 1
ATOM 707 N N . GLY A 1 90 ? 9.439 1.829 4.042 1.00 95.88 90 GLY A N 1
ATOM 708 C CA . GLY A 1 90 ? 8.523 2.116 2.956 1.00 95.88 90 GLY A CA 1
ATOM 709 C C . GLY A 1 90 ? 8.211 3.593 2.836 1.00 95.88 90 GLY A C 1
ATOM 710 O O . GLY A 1 90 ? 8.356 4.362 3.784 1.00 95.88 90 GLY A O 1
ATOM 711 N N . SER A 1 91 ? 7.753 4.001 1.662 1.00 97.38 91 SER A N 1
ATOM 712 C CA . SER A 1 91 ? 7.434 5.397 1.368 1.00 97.38 91 SER A CA 1
ATOM 713 C C . SER A 1 91 ? 6.033 5.807 1.829 1.00 97.38 91 SER A C 1
ATOM 715 O O . SER A 1 91 ? 5.132 4.973 1.982 1.00 97.38 91 SER A O 1
ATOM 717 N N . SER A 1 92 ? 5.796 7.114 1.995 1.00 97.38 92 SER A N 1
ATOM 718 C CA . SER A 1 92 ? 4.448 7.626 2.297 1.00 97.38 92 SER A CA 1
ATOM 719 C C . SER A 1 92 ? 3.452 7.311 1.181 1.00 97.38 92 SER A C 1
ATOM 721 O O . SER A 1 92 ? 2.254 7.205 1.447 1.00 97.38 92 SER A O 1
ATOM 723 N N . TRP A 1 93 ? 3.926 7.123 -0.055 1.00 97.94 93 TRP A N 1
ATOM 724 C CA . TRP A 1 93 ? 3.140 6.560 -1.154 1.00 97.94 93 TRP A CA 1
ATOM 725 C C . TRP A 1 93 ? 2.472 5.240 -0.773 1.00 97.94 93 TRP A C 1
ATOM 727 O O . TRP A 1 93 ? 1.260 5.116 -0.927 1.00 97.94 93 TRP A O 1
ATOM 737 N N . MET A 1 94 ? 3.239 4.292 -0.234 1.00 96.38 94 MET A N 1
ATOM 738 C CA . MET A 1 94 ? 2.726 2.994 0.202 1.00 96.38 94 MET A CA 1
ATOM 739 C C . MET A 1 94 ? 1.862 3.129 1.459 1.00 96.38 94 MET A C 1
ATOM 741 O O . MET A 1 94 ? 0.724 2.663 1.487 1.00 96.38 94 MET A O 1
ATOM 745 N N . TYR A 1 95 ? 2.351 3.847 2.474 1.00 97.00 95 TYR A N 1
ATOM 746 C CA . TYR A 1 95 ? 1.638 3.999 3.745 1.00 97.00 95 TYR A CA 1
ATOM 747 C C . TYR A 1 95 ? 0.300 4.739 3.625 1.00 97.00 95 TYR A C 1
ATOM 749 O O . TYR A 1 95 ? -0.604 4.485 4.418 1.00 97.00 95 TYR A O 1
ATOM 757 N N . THR A 1 96 ? 0.118 5.593 2.611 1.00 97.31 96 THR A N 1
ATOM 758 C CA . THR A 1 96 ? -1.178 6.242 2.332 1.00 97.31 96 THR A CA 1
ATOM 759 C C . THR A 1 96 ? -2.287 5.225 2.050 1.00 97.31 96 THR A C 1
ATOM 761 O O . THR A 1 96 ? -3.450 5.502 2.329 1.00 97.31 96 THR A O 1
ATOM 764 N N . PHE A 1 97 ? -1.946 4.028 1.571 1.00 97.69 97 PHE A N 1
ATOM 765 C CA . PHE A 1 97 ? -2.903 2.950 1.343 1.00 97.69 97 PHE A CA 1
ATOM 766 C C . PHE A 1 97 ? -3.141 2.063 2.575 1.00 97.69 97 PHE A C 1
ATOM 768 O O . PHE A 1 97 ? -4.026 1.210 2.550 1.00 97.69 97 PHE A O 1
ATOM 775 N N . TYR A 1 98 ? -2.399 2.232 3.672 1.00 96.00 98 TYR A N 1
ATOM 776 C CA . TYR A 1 98 ? -2.397 1.284 4.789 1.00 96.00 98 TYR A CA 1
ATOM 777 C C . TYR A 1 98 ? -3.500 1.565 5.827 1.00 96.00 98 TYR A C 1
ATOM 779 O O . TYR A 1 98 ? -3.241 1.866 6.992 1.00 96.00 98 TYR A O 1
ATOM 787 N N . VAL A 1 99 ? -4.762 1.461 5.396 1.00 96.62 99 VAL A N 1
ATOM 788 C CA . VAL A 1 99 ? -5.960 1.614 6.248 1.00 96.62 99 VAL A CA 1
ATOM 789 C C . VAL A 1 99 ? -6.886 0.392 6.108 1.00 96.62 99 VAL A C 1
ATOM 791 O O . VAL A 1 99 ? -8.054 0.536 5.734 1.00 96.62 99 VAL A O 1
ATOM 794 N N . PRO A 1 100 ? -6.399 -0.838 6.383 1.00 95.56 100 PRO A N 1
ATOM 795 C CA . PRO A 1 100 ? -7.168 -2.067 6.153 1.00 95.56 100 PRO A CA 1
ATOM 796 C C . PRO A 1 100 ? -8.524 -2.077 6.870 1.00 95.56 100 PRO A C 1
ATOM 798 O O . PRO A 1 100 ? -9.477 -2.676 6.381 1.00 95.56 100 PRO A O 1
ATOM 801 N N . GLN A 1 101 ? -8.624 -1.394 8.010 1.00 95.75 101 GLN A N 1
ATOM 802 C CA . GLN A 1 101 ? -9.817 -1.333 8.849 1.00 95.75 101 GLN A CA 1
ATOM 803 C C . GLN A 1 101 ? -10.926 -0.395 8.340 1.00 95.75 101 GLN A C 1
ATOM 805 O O . GLN A 1 101 ? -12.037 -0.465 8.856 1.00 95.75 101 GLN A O 1
ATOM 810 N N . ASP A 1 102 ? -10.643 0.516 7.400 1.00 96.75 102 ASP A N 1
ATOM 811 C CA . ASP A 1 102 ? -11.584 1.571 6.975 1.00 96.75 102 ASP A CA 1
ATOM 812 C C . ASP A 1 102 ? -11.396 1.940 5.489 1.00 96.75 102 ASP A C 1
ATOM 814 O O . ASP A 1 102 ? -11.217 3.102 5.111 1.00 96.75 102 ASP A O 1
ATOM 818 N N . MET A 1 103 ? -11.423 0.919 4.625 1.00 97.56 103 MET A N 1
ATOM 819 C CA . MET A 1 103 ? -11.217 1.075 3.178 1.00 97.56 103 MET A CA 1
ATOM 820 C C . MET A 1 103 ? -12.266 1.973 2.511 1.00 97.56 103 MET A C 1
ATOM 822 O O . MET A 1 103 ? -11.940 2.703 1.579 1.00 97.56 103 MET A O 1
ATOM 826 N N . ALA A 1 104 ? -13.513 1.964 2.993 1.00 97.88 104 ALA A N 1
ATOM 827 C CA . ALA A 1 104 ? -14.575 2.812 2.453 1.00 97.88 104 ALA A CA 1
ATOM 828 C C . ALA A 1 104 ? -14.266 4.306 2.652 1.00 97.88 104 ALA A C 1
ATOM 830 O O . ALA A 1 104 ? -14.387 5.102 1.711 1.00 97.88 104 ALA A O 1
ATOM 831 N N . THR A 1 105 ? -13.813 4.689 3.853 1.00 98.38 105 THR A N 1
ATOM 832 C CA . THR A 1 105 ? -13.393 6.071 4.094 1.00 98.38 105 THR A CA 1
ATOM 833 C C . THR A 1 105 ? -12.122 6.390 3.324 1.00 98.38 105 THR A C 1
ATOM 835 O O . THR A 1 105 ? -12.075 7.443 2.700 1.00 98.38 105 THR A O 1
ATOM 838 N N . LEU A 1 106 ? -11.132 5.490 3.292 1.00 98.62 106 LEU A N 1
ATOM 839 C CA . LEU A 1 106 ? -9.901 5.705 2.526 1.00 98.62 106 LEU A CA 1
ATOM 840 C C . LEU A 1 106 ? -10.191 5.993 1.044 1.00 98.62 106 LEU A C 1
ATOM 842 O O . LEU A 1 106 ? -9.703 6.985 0.508 1.00 98.62 106 LEU A O 1
ATOM 846 N N . ILE A 1 107 ? -11.025 5.179 0.391 1.00 98.81 107 ILE A N 1
ATOM 847 C CA . ILE A 1 107 ? -11.415 5.380 -1.013 1.00 98.81 107 ILE A CA 1
ATOM 848 C C . ILE A 1 107 ? -12.076 6.744 -1.200 1.00 98.81 107 ILE A C 1
ATOM 850 O O . ILE A 1 107 ? -11.741 7.468 -2.134 1.00 98.81 107 ILE A O 1
ATOM 854 N N . THR A 1 108 ? -12.981 7.124 -0.297 1.00 98.56 108 THR A N 1
ATOM 855 C CA . THR A 1 108 ? -13.640 8.436 -0.343 1.00 98.56 108 THR A CA 1
ATOM 856 C C . THR A 1 108 ? -12.628 9.575 -0.173 1.00 98.56 108 THR A C 1
ATOM 858 O O . THR A 1 108 ? -12.652 10.542 -0.930 1.00 98.56 108 THR A O 1
ATOM 861 N N . THR A 1 109 ? -11.696 9.445 0.774 1.00 98.56 109 THR A N 1
ATOM 862 C CA . THR A 1 109 ? -10.624 10.414 1.043 1.00 98.56 109 THR A CA 1
ATOM 863 C C . THR A 1 109 ? -9.673 10.587 -0.143 1.00 98.56 109 THR A C 1
ATOM 865 O O . THR A 1 109 ? -9.191 11.694 -0.375 1.00 98.56 109 THR A O 1
ATOM 868 N N . LEU A 1 110 ? -9.437 9.524 -0.915 1.00 98.56 110 LEU A N 1
ATOM 869 C CA . LEU A 1 110 ? -8.568 9.523 -2.094 1.00 98.56 110 LEU A CA 1
ATOM 870 C C . LEU A 1 110 ? -9.305 9.844 -3.409 1.00 98.56 110 LEU A C 1
ATOM 872 O O . LEU A 1 110 ? -8.782 9.575 -4.488 1.00 98.56 110 LEU A O 1
ATOM 876 N N . GLY A 1 111 ? -10.496 10.446 -3.334 1.00 98.12 111 GLY A N 1
ATOM 877 C CA . GLY A 1 111 ? -11.220 10.959 -4.504 1.00 98.12 111 GLY A CA 1
ATOM 878 C C . GLY A 1 111 ? -12.223 9.983 -5.126 1.00 98.12 111 GLY A C 1
ATOM 879 O O . GLY A 1 111 ? -12.667 10.191 -6.253 1.00 98.12 111 GLY A O 1
ATOM 880 N N . GLY A 1 112 ? -12.600 8.926 -4.406 1.00 98.56 112 GLY A N 1
ATOM 881 C CA . GLY A 1 112 ? -13.581 7.936 -4.841 1.00 98.56 112 GLY A CA 1
ATOM 882 C C . GLY A 1 112 ? -12.977 6.754 -5.612 1.00 98.56 112 GLY A C 1
ATOM 883 O O . GLY A 1 112 ? -11.765 6.689 -5.820 1.00 98.56 112 GLY A O 1
ATOM 884 N N . PRO A 1 113 ? -13.814 5.784 -6.035 1.00 98.62 113 PRO A N 1
ATOM 885 C CA . PRO A 1 113 ? -13.343 4.499 -6.563 1.00 98.62 113 PRO A CA 1
ATOM 886 C C . PRO A 1 113 ? -12.423 4.607 -7.785 1.00 98.62 113 PRO A C 1
ATOM 888 O O . PRO A 1 113 ? -11.461 3.848 -7.896 1.00 98.62 113 PRO A O 1
ATOM 891 N N . GLU A 1 114 ? -12.695 5.544 -8.695 1.00 98.69 114 GLU A N 1
ATOM 892 C CA . GLU A 1 114 ? -11.894 5.738 -9.908 1.00 98.69 114 GLU A CA 1
ATOM 893 C C . GLU A 1 114 ? -10.525 6.355 -9.597 1.00 98.69 114 GLU A C 1
ATOM 895 O O . GLU A 1 114 ? -9.501 5.783 -9.967 1.00 98.69 114 GLU A O 1
ATOM 900 N N . ALA A 1 115 ? -10.493 7.464 -8.851 1.00 98.62 115 ALA A N 1
ATOM 901 C CA . ALA A 1 115 ? -9.247 8.115 -8.451 1.00 98.62 115 ALA A CA 1
ATOM 902 C C . ALA A 1 115 ? -8.370 7.182 -7.600 1.00 98.62 115 ALA A C 1
ATOM 904 O O . ALA A 1 115 ? -7.170 7.065 -7.853 1.00 98.62 115 ALA 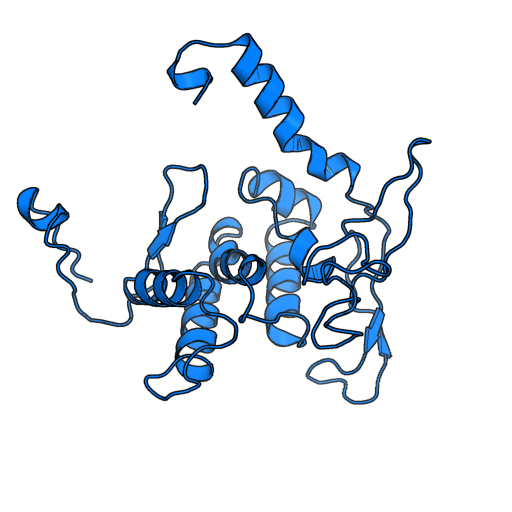A O 1
ATOM 905 N N . PHE A 1 116 ? -8.980 6.444 -6.665 1.00 98.81 116 PHE A N 1
ATOM 906 C CA . PHE A 1 116 ? -8.304 5.408 -5.887 1.00 98.81 116 PHE A CA 1
ATOM 907 C C . PHE A 1 116 ? -7.686 4.331 -6.788 1.00 98.81 116 PHE A C 1
ATOM 909 O O . PHE A 1 116 ? -6.507 4.013 -6.648 1.00 98.81 116 PHE A O 1
ATOM 916 N N . THR A 1 117 ? -8.459 3.796 -7.740 1.00 98.88 117 THR A N 1
ATOM 917 C CA . THR A 1 117 ? -7.991 2.757 -8.674 1.00 98.88 117 THR A CA 1
ATOM 918 C C . THR A 1 117 ? -6.822 3.251 -9.525 1.00 98.88 117 THR A C 1
ATOM 920 O O . THR A 1 117 ? -5.840 2.526 -9.697 1.00 98.88 117 THR A O 1
ATOM 923 N N . ASN A 1 118 ? -6.898 4.480 -10.040 1.00 98.75 118 ASN A N 1
ATOM 924 C CA . ASN A 1 118 ? -5.837 5.073 -10.855 1.00 98.75 118 ASN A CA 1
ATOM 925 C C . ASN A 1 118 ? -4.565 5.286 -10.030 1.00 98.75 118 ASN A C 1
ATOM 927 O O . ASN A 1 118 ? -3.482 4.883 -10.456 1.00 98.75 118 ASN A O 1
ATOM 931 N N . ARG A 1 119 ? -4.703 5.822 -8.812 1.00 98.69 119 ARG A N 1
ATOM 932 C CA . ARG A 1 119 ? -3.580 6.047 -7.898 1.00 98.69 119 ARG A CA 1
ATOM 933 C C . ARG A 1 119 ? -2.913 4.749 -7.449 1.00 98.69 119 ARG A C 1
ATOM 935 O O . ARG A 1 119 ? -1.689 4.672 -7.421 1.00 98.69 119 ARG A O 1
ATOM 942 N N . LEU A 1 120 ? -3.699 3.724 -7.125 1.00 98.81 120 LEU A N 1
ATOM 943 C CA . LEU A 1 120 ? -3.182 2.408 -6.750 1.00 98.81 120 LEU A CA 1
ATOM 944 C C . LEU A 1 120 ? -2.496 1.724 -7.942 1.00 98.81 120 LEU A C 1
ATOM 946 O O . LEU A 1 120 ? -1.418 1.155 -7.796 1.00 98.81 120 LEU A O 1
ATOM 950 N N . SER A 1 121 ? -3.063 1.840 -9.147 1.00 98.69 121 SER A N 1
ATOM 951 C CA . SER A 1 121 ? -2.408 1.357 -10.373 1.00 98.69 121 SER A CA 1
ATOM 952 C C . SER A 1 121 ? -1.074 2.063 -10.603 1.00 98.69 121 SER A C 1
ATOM 954 O O . SER A 1 121 ? -0.082 1.402 -10.897 1.00 98.69 121 SER A O 1
ATOM 956 N N . TYR A 1 122 ? -1.030 3.383 -10.401 1.00 98.56 122 TYR A N 1
ATOM 957 C CA . TYR A 1 122 ? 0.192 4.174 -10.504 1.00 98.56 122 TYR A CA 1
ATOM 958 C C . TYR A 1 122 ? 1.269 3.714 -9.513 1.00 98.56 122 TYR A C 1
ATOM 960 O O . TYR A 1 122 ? 2.428 3.566 -9.900 1.00 98.56 122 TYR A O 1
ATOM 968 N N . LEU A 1 123 ? 0.898 3.417 -8.262 1.00 98.50 123 LEU A N 1
ATOM 969 C CA . LEU A 1 123 ? 1.819 2.852 -7.269 1.00 98.50 123 LEU A CA 1
ATOM 970 C C . LEU A 1 123 ? 2.472 1.556 -7.783 1.00 98.50 123 LEU A C 1
ATOM 972 O O . LEU A 1 123 ? 3.690 1.409 -7.698 1.00 98.50 123 LEU A O 1
ATOM 976 N N . HIS A 1 124 ? 1.685 0.655 -8.379 1.00 98.44 124 HIS A N 1
ATOM 977 C CA . HIS A 1 124 ? 2.191 -0.612 -8.908 1.00 98.44 124 HIS A CA 1
ATOM 978 C C . HIS A 1 124 ? 3.052 -0.475 -10.172 1.00 98.44 124 HIS A C 1
ATOM 980 O O . HIS A 1 124 ? 3.951 -1.287 -10.381 1.00 98.44 124 HIS A O 1
ATOM 986 N N . THR A 1 125 ? 2.781 0.505 -11.040 1.00 97.94 125 THR A N 1
ATOM 987 C CA . THR A 1 125 ? 3.427 0.588 -12.365 1.00 97.94 125 THR A CA 1
ATOM 988 C C . THR A 1 125 ? 4.564 1.601 -12.452 1.00 97.94 125 THR A C 1
ATOM 990 O O . THR A 1 125 ? 5.392 1.498 -13.353 1.00 97.94 125 THR A O 1
ATOM 993 N N . SER A 1 126 ? 4.625 2.579 -11.548 1.00 97.44 126 SER A N 1
ATOM 994 C CA . SER A 1 126 ? 5.605 3.678 -11.597 1.00 97.44 126 SER A CA 1
ATOM 995 C C . SER A 1 126 ? 7.026 3.280 -11.189 1.00 97.44 126 SER A C 1
ATOM 997 O O . SER A 1 126 ? 7.959 4.007 -11.518 1.00 97.44 126 SER A O 1
ATOM 999 N N . GLY A 1 127 ? 7.189 2.156 -10.483 1.00 96.44 127 GLY A N 1
ATOM 1000 C CA . GLY A 1 127 ? 8.445 1.750 -9.836 1.00 96.44 127 GLY A CA 1
ATOM 1001 C C . GLY A 1 127 ? 8.544 2.146 -8.356 1.00 96.44 127 GLY A C 1
ATOM 1002 O O . GLY A 1 127 ? 9.538 1.838 -7.709 1.00 96.44 127 GLY A O 1
ATOM 1003 N N . LEU A 1 128 ? 7.517 2.801 -7.800 1.00 97.44 128 LEU A N 1
ATOM 1004 C CA . LEU A 1 128 ? 7.473 3.206 -6.388 1.00 97.44 128 LEU A CA 1
ATOM 1005 C C . LEU A 1 128 ? 7.273 2.041 -5.408 1.00 97.44 128 LEU A C 1
ATOM 1007 O O . LEU A 1 128 ? 7.667 2.152 -4.248 1.00 97.44 128 LEU A O 1
ATOM 1011 N N . LEU A 1 129 ? 6.623 0.959 -5.840 1.00 97.56 129 LEU A N 1
ATOM 1012 C CA . LEU A 1 129 ? 6.307 -0.178 -4.980 1.00 97.56 129 LEU A CA 1
ATOM 1013 C C . LEU A 1 129 ? 7.394 -1.249 -5.052 1.00 97.56 129 LEU A C 1
ATOM 1015 O O . LEU A 1 129 ? 7.747 -1.723 -6.132 1.00 97.56 129 LEU A O 1
ATOM 1019 N N . TYR A 1 130 ? 7.850 -1.674 -3.879 1.00 97.19 130 TYR A N 1
ATOM 1020 C CA . TYR A 1 130 ? 8.726 -2.820 -3.686 1.00 97.19 130 TYR A CA 1
ATOM 1021 C C . TYR A 1 130 ? 7.925 -3.953 -3.042 1.00 97.19 130 TYR A C 1
ATOM 1023 O O . TYR A 1 130 ? 7.410 -3.775 -1.948 1.00 97.19 130 TYR A O 1
ATOM 1031 N N . ILE A 1 131 ? 7.775 -5.093 -3.725 1.00 97.19 131 ILE A N 1
ATOM 1032 C CA . ILE A 1 131 ? 6.964 -6.221 -3.224 1.00 97.19 131 ILE A CA 1
ATOM 1033 C C . ILE A 1 131 ? 7.713 -7.090 -2.201 1.00 97.19 131 ILE A C 1
ATOM 1035 O O . ILE A 1 131 ? 7.109 -7.959 -1.587 1.00 97.19 131 ILE A O 1
ATOM 1039 N N . GLY A 1 132 ? 9.019 -6.875 -2.029 1.00 97.00 132 GLY A N 1
ATOM 1040 C CA . GLY A 1 132 ? 9.862 -7.625 -1.099 1.00 97.00 132 GLY A CA 1
ATOM 1041 C C . GLY A 1 132 ? 9.789 -7.148 0.353 1.00 97.00 132 GLY A C 1
ATOM 1042 O O . GLY A 1 132 ? 10.725 -7.432 1.090 1.00 97.00 132 GLY A O 1
ATOM 1043 N N . ASP A 1 133 ? 8.733 -6.423 0.734 1.00 96.94 133 ASP A N 1
ATOM 1044 C CA . ASP A 1 133 ? 8.459 -5.967 2.104 1.00 96.94 133 ASP A CA 1
ATOM 1045 C C . ASP A 1 133 ? 6.934 -6.016 2.385 1.00 96.94 133 ASP A C 1
ATOM 1047 O O . ASP A 1 133 ? 6.114 -5.854 1.468 1.00 96.94 133 ASP A O 1
ATOM 1051 N N . GLU A 1 134 ? 6.518 -6.285 3.627 1.00 96.38 134 GLU A N 1
ATOM 1052 C CA . GLU A 1 134 ? 5.152 -6.743 3.955 1.00 96.38 134 GLU A CA 1
ATOM 1053 C C . GLU A 1 134 ? 4.054 -5.706 3.695 1.00 96.38 134 GLU A C 1
ATOM 1055 O O . GLU A 1 134 ? 2.898 -6.047 3.407 1.00 96.38 134 GLU A O 1
ATOM 1060 N N . GLN A 1 135 ? 4.374 -4.416 3.800 1.00 94.38 135 GLN A N 1
ATOM 1061 C CA . GLN A 1 135 ? 3.389 -3.343 3.641 1.00 94.38 135 GLN A CA 1
ATOM 1062 C C . GLN A 1 135 ? 2.883 -3.261 2.187 1.00 94.38 135 GLN A C 1
ATOM 1064 O O . GLN A 1 135 ? 1.812 -2.695 1.939 1.00 94.38 135 GLN A O 1
ATOM 1069 N N . ALA A 1 136 ? 3.598 -3.876 1.237 1.00 96.69 136 ALA A N 1
ATOM 1070 C CA . ALA A 1 136 ? 3.225 -3.955 -0.169 1.00 96.69 136 ALA A CA 1
ATOM 1071 C C . ALA A 1 136 ? 2.198 -5.056 -0.486 1.00 96.69 136 ALA A C 1
ATOM 1073 O O . ALA A 1 136 ? 1.553 -4.999 -1.538 1.00 96.69 136 ALA A O 1
ATOM 1074 N N . PHE A 1 137 ? 1.985 -6.025 0.411 1.00 97.50 137 PHE A N 1
ATOM 1075 C CA . PHE A 1 137 ? 1.085 -7.151 0.146 1.00 97.50 137 PHE A CA 1
ATOM 1076 C C . PHE A 1 137 ? -0.380 -6.717 0.047 1.00 97.50 137 PHE A C 1
ATOM 1078 O O . PHE A 1 137 ? -1.086 -7.082 -0.893 1.00 97.50 137 PHE A O 1
ATOM 1085 N N . LEU A 1 138 ? -0.844 -5.899 0.998 1.00 95.94 138 LEU A N 1
ATOM 1086 C CA . LEU A 1 138 ? -2.227 -5.425 1.029 1.00 95.94 138 LEU A CA 1
ATOM 1087 C C . LEU A 1 138 ? -2.607 -4.625 -0.240 1.00 95.94 138 LEU A C 1
ATOM 1089 O O . LEU A 1 138 ? -3.649 -4.949 -0.817 1.00 95.94 138 LEU A O 1
ATOM 1093 N N . PRO A 1 139 ? -1.814 -3.634 -0.710 1.00 97.81 139 PRO A N 1
ATOM 1094 C CA . PRO A 1 139 ? -2.063 -2.908 -1.960 1.00 97.81 139 PRO A CA 1
ATOM 1095 C C . PRO A 1 139 ? -2.444 -3.784 -3.162 1.00 97.81 139 PRO A C 1
ATOM 1097 O O . PRO A 1 139 ? -3.372 -3.428 -3.888 1.00 97.81 139 PRO A O 1
ATOM 1100 N N . VAL A 1 140 ? -1.837 -4.969 -3.321 1.00 98.44 140 VAL A N 1
ATOM 1101 C CA . VAL A 1 140 ? -2.157 -5.909 -4.416 1.00 98.44 140 VAL A CA 1
ATOM 1102 C C . VAL A 1 140 ? -3.652 -6.250 -4.450 1.00 98.44 140 VAL A C 1
ATOM 1104 O O . VAL A 1 140 ? -4.270 -6.324 -5.515 1.00 98.44 140 VAL A O 1
ATOM 1107 N N . PHE A 1 141 ? -4.280 -6.405 -3.286 1.00 98.50 141 PHE A N 1
ATOM 1108 C CA . PHE A 1 141 ? -5.666 -6.857 -3.176 1.00 98.50 141 PHE A CA 1
ATOM 1109 C C . PHE A 1 141 ? -6.679 -5.721 -2.993 1.00 98.50 141 PHE A C 1
ATOM 1111 O O . PHE A 1 141 ? -7.888 -5.956 -3.061 1.00 98.50 141 PHE A O 1
ATOM 1118 N N . GLN A 1 142 ? -6.227 -4.475 -2.834 1.00 98.19 142 GLN A N 1
ATOM 1119 C CA . GLN A 1 142 ? -7.110 -3.351 -2.514 1.00 98.19 142 GLN A CA 1
ATOM 1120 C C . GLN A 1 142 ? -8.064 -2.935 -3.641 1.00 98.19 142 GLN A C 1
ATOM 1122 O O . GLN A 1 142 ? -9.086 -2.305 -3.362 1.00 98.19 142 GLN A O 1
ATOM 1127 N N . PHE A 1 143 ? -7.811 -3.334 -4.892 1.00 98.69 143 PHE A N 1
ATOM 1128 C CA . PHE A 1 143 ? -8.738 -3.071 -5.998 1.00 98.69 143 PHE A CA 1
ATOM 1129 C C . PHE A 1 143 ? -10.122 -3.706 -5.796 1.00 98.69 143 PHE A C 1
ATOM 1131 O O . PHE A 1 143 ? -11.104 -3.212 -6.353 1.00 98.69 143 PHE A O 1
ATOM 1138 N N . HIS A 1 144 ? -10.237 -4.751 -4.967 1.00 98.56 144 HIS A N 1
ATOM 1139 C CA . HIS A 1 144 ? -11.529 -5.315 -4.563 1.00 98.56 144 HIS A CA 1
ATOM 1140 C C . HIS A 1 144 ? -12.450 -4.262 -3.944 1.00 98.56 144 HIS A C 1
ATOM 1142 O O . HIS A 1 144 ? -13.619 -4.175 -4.315 1.00 98.56 144 HIS A O 1
ATOM 1148 N N . TYR A 1 145 ? -11.914 -3.414 -3.064 1.00 98.19 145 TYR A N 1
ATOM 1149 C CA . TYR A 1 145 ? -12.696 -2.395 -2.364 1.00 98.19 145 TYR A CA 1
ATOM 1150 C C . TYR A 1 145 ? -13.193 -1.280 -3.294 1.00 98.19 145 TYR A C 1
ATOM 1152 O O . TYR A 1 145 ? -14.192 -0.634 -2.993 1.00 98.19 145 TYR A O 1
ATOM 1160 N N . ALA A 1 146 ? -12.549 -1.092 -4.450 1.00 98.19 146 ALA A N 1
ATOM 1161 C CA . ALA A 1 146 ? -12.989 -0.172 -5.500 1.00 98.19 146 ALA A CA 1
ATOM 1162 C C . ALA A 1 146 ? -13.857 -0.849 -6.585 1.00 98.19 146 ALA A C 1
ATOM 1164 O O . ALA A 1 146 ? -14.143 -0.248 -7.622 1.00 98.19 146 ALA A O 1
ATOM 1165 N N . GLY A 1 147 ? -14.268 -2.108 -6.384 1.00 98.19 147 GLY A N 1
ATOM 1166 C CA . GLY A 1 147 ? -15.060 -2.859 -7.361 1.00 98.19 147 GLY A CA 1
ATOM 1167 C C . GLY A 1 147 ? -14.280 -3.194 -8.637 1.00 98.19 147 GLY A C 1
ATOM 1168 O O . GLY A 1 147 ? -14.839 -3.173 -9.736 1.00 98.19 147 GLY A O 1
ATOM 1169 N N . ARG A 1 148 ? -12.970 -3.445 -8.519 1.00 98.56 148 ARG A N 1
ATOM 1170 C CA . ARG A 1 148 ? -12.067 -3.820 -9.622 1.00 98.56 148 ARG A CA 1
ATOM 1171 C C . ARG A 1 148 ? -11.234 -5.078 -9.298 1.00 98.56 148 ARG A C 1
ATOM 1173 O O . ARG A 1 148 ? -10.021 -5.064 -9.499 1.00 98.56 148 ARG A O 1
ATOM 1180 N N . PRO A 1 149 ? -11.838 -6.197 -8.852 1.00 98.38 149 PRO A N 1
ATOM 1181 C CA . PRO A 1 149 ? -11.100 -7.404 -8.445 1.00 98.38 149 PRO A CA 1
ATOM 1182 C C . PRO A 1 149 ? -10.194 -7.984 -9.547 1.00 98.38 149 PRO A C 1
ATOM 1184 O O . PRO A 1 149 ? -9.137 -8.538 -9.255 1.00 98.38 149 PRO A O 1
ATOM 1187 N N . ALA A 1 150 ? -10.541 -7.785 -10.826 1.00 98.56 150 ALA A N 1
ATOM 1188 C CA . ALA A 1 150 ? -9.702 -8.185 -11.958 1.00 98.56 150 ALA A CA 1
ATOM 1189 C C . ALA A 1 150 ? -8.306 -7.527 -11.947 1.00 98.56 150 ALA A C 1
ATOM 1191 O O . ALA A 1 150 ? -7.344 -8.132 -12.412 1.00 98.56 150 ALA A O 1
ATOM 1192 N N . LEU A 1 151 ? -8.167 -6.315 -11.393 1.00 98.75 151 LEU A N 1
ATOM 1193 C CA . LEU A 1 151 ? -6.861 -5.669 -11.234 1.00 98.75 151 LEU A CA 1
ATOM 1194 C C . LEU A 1 151 ? -6.047 -6.311 -10.107 1.00 98.75 151 LEU A C 1
ATOM 1196 O O . LEU A 1 151 ? -4.851 -6.519 -10.283 1.00 98.75 151 LEU A O 1
ATOM 1200 N N . SER A 1 152 ? -6.681 -6.713 -9.004 1.00 98.69 152 SER A N 1
ATOM 1201 C CA . SER A 1 152 ? -5.999 -7.502 -7.971 1.00 98.69 152 SER A CA 1
ATOM 1202 C C . SER A 1 152 ? -5.517 -8.846 -8.502 1.00 98.69 152 SER A C 1
ATOM 1204 O O . SER A 1 152 ? -4.365 -9.213 -8.286 1.00 98.69 152 SER A O 1
ATOM 1206 N N . ALA A 1 153 ? -6.360 -9.538 -9.274 1.00 98.50 153 ALA A N 1
ATOM 1207 C CA . ALA A 1 153 ? -5.963 -10.758 -9.967 1.00 98.50 153 ALA A CA 1
ATOM 1208 C C . ALA A 1 153 ? -4.767 -10.507 -10.898 1.00 98.50 153 ALA A C 1
ATOM 1210 O O . ALA A 1 153 ? -3.787 -11.244 -10.834 1.00 98.50 153 ALA A O 1
ATOM 1211 N N . LYS A 1 154 ? -4.814 -9.439 -11.707 1.00 98.56 154 LYS A N 1
ATOM 1212 C CA . LYS A 1 154 ? -3.726 -9.045 -12.613 1.00 98.56 154 LYS A CA 1
ATOM 1213 C C . LYS A 1 154 ? -2.408 -8.818 -11.871 1.00 98.56 154 LYS A C 1
ATOM 1215 O O . LYS A 1 154 ? -1.390 -9.339 -12.310 1.00 98.56 154 LYS A O 1
ATOM 1220 N N . PHE A 1 155 ? -2.405 -8.038 -10.789 1.00 98.50 155 PHE A N 1
ATOM 1221 C CA . PHE A 1 155 ? -1.167 -7.724 -10.070 1.00 98.50 155 PHE A CA 1
ATOM 1222 C C . PHE A 1 155 ? -0.631 -8.918 -9.279 1.00 98.50 155 PHE A C 1
ATOM 1224 O O . PHE A 1 155 ? 0.576 -9.139 -9.290 1.00 98.50 155 PHE A O 1
ATOM 1231 N N . SER A 1 156 ? -1.498 -9.750 -8.694 1.00 98.00 156 SER A N 1
ATOM 1232 C CA . SER A 1 156 ? -1.074 -11.032 -8.115 1.00 98.00 156 SER A CA 1
ATOM 1233 C C . SER A 1 156 ? -0.383 -11.913 -9.168 1.00 98.00 156 SER A C 1
ATOM 1235 O O . SER A 1 156 ? 0.763 -12.312 -8.967 1.00 98.00 156 SER A O 1
ATOM 1237 N N . HIS A 1 157 ? -1.016 -12.108 -10.336 1.00 97.75 157 HIS A N 1
ATOM 1238 C CA . HIS A 1 157 ? -0.470 -12.855 -11.487 1.00 97.75 157 HIS A CA 1
ATOM 1239 C C . HIS A 1 157 ? 0.711 -12.185 -12.187 1.00 97.75 157 HIS A C 1
ATOM 1241 O O . HIS A 1 157 ? 1.315 -12.780 -13.076 1.00 97.75 157 HIS A O 1
ATOM 1247 N N . PHE A 1 158 ? 1.065 -10.966 -11.793 1.00 97.81 158 PHE A N 1
ATOM 1248 C CA . PHE A 1 158 ? 2.270 -10.296 -12.248 1.00 97.81 158 PHE A CA 1
ATOM 1249 C C . PHE A 1 158 ? 3.422 -10.508 -11.262 1.00 97.81 158 PHE A C 1
ATOM 1251 O O . PHE A 1 158 ? 4.490 -10.963 -11.668 1.00 97.81 158 PHE A O 1
ATOM 1258 N N . TYR A 1 159 ? 3.226 -10.214 -9.973 1.00 98.12 159 TYR A N 1
ATOM 1259 C CA . TYR A 1 159 ? 4.312 -10.253 -8.989 1.00 98.12 159 TYR A CA 1
ATOM 1260 C C . TYR A 1 159 ? 4.797 -11.668 -8.690 1.00 98.12 159 TYR A C 1
ATOM 1262 O O . TYR A 1 159 ? 6.003 -11.894 -8.677 1.00 98.12 159 TYR A O 1
ATOM 1270 N N . ILE A 1 160 ? 3.884 -12.625 -8.495 1.00 97.88 160 ILE A N 1
ATOM 1271 C CA . ILE A 1 160 ? 4.264 -13.991 -8.110 1.00 97.88 160 ILE A CA 1
ATOM 1272 C C . ILE A 1 160 ? 5.186 -14.631 -9.158 1.00 97.88 160 ILE A C 1
ATOM 1274 O O . ILE A 1 160 ? 6.322 -14.945 -8.816 1.00 97.88 160 ILE A O 1
ATOM 1278 N N . PRO A 1 161 ? 4.800 -14.760 -10.441 1.00 96.69 161 PRO A N 1
ATOM 1279 C CA . PRO A 1 161 ? 5.678 -15.394 -11.424 1.00 96.69 161 PRO A CA 1
ATOM 1280 C C . PRO A 1 161 ? 6.908 -14.555 -11.800 1.00 96.69 161 PRO A C 1
ATOM 1282 O O . PRO A 1 161 ? 7.859 -15.109 -12.347 1.00 96.69 161 PRO A O 1
ATOM 1285 N N . SER A 1 162 ? 6.911 -13.239 -11.551 1.00 96.69 162 SER A N 1
ATOM 1286 C CA . SER A 1 162 ? 8.066 -12.389 -11.878 1.00 96.69 162 SER A CA 1
ATOM 1287 C C . SER A 1 162 ? 9.129 -12.349 -10.784 1.00 96.69 162 SER A C 1
ATOM 1289 O O . SER A 1 162 ? 10.292 -12.105 -11.100 1.00 96.69 162 SER A O 1
ATOM 1291 N N . GLN A 1 163 ? 8.755 -12.562 -9.519 1.00 96.69 163 GLN A N 1
ATOM 1292 C CA . GLN A 1 163 ? 9.652 -12.347 -8.377 1.00 96.69 163 GLN A CA 1
ATOM 1293 C C . GLN A 1 163 ? 9.776 -13.552 -7.440 1.00 96.69 163 GLN A C 1
ATOM 1295 O O . GLN A 1 163 ? 10.648 -13.546 -6.574 1.00 96.69 163 GLN A O 1
ATOM 1300 N N . PHE A 1 164 ? 8.957 -14.593 -7.624 1.00 97.25 164 PHE A N 1
ATOM 1301 C CA . PHE A 1 164 ? 8.974 -15.788 -6.787 1.00 97.25 164 PHE A CA 1
ATOM 1302 C C . PHE A 1 164 ? 9.242 -17.045 -7.618 1.00 97.25 164 PHE A C 1
ATOM 1304 O O . PHE A 1 164 ? 8.617 -17.281 -8.652 1.00 97.25 164 PHE A O 1
ATOM 1311 N N . ASN A 1 165 ? 10.205 -17.857 -7.184 1.00 96.25 165 ASN A N 1
ATOM 1312 C CA . ASN A 1 165 ? 10.578 -19.114 -7.830 1.00 96.25 165 ASN A CA 1
ATOM 1313 C C . ASN A 1 165 ? 11.296 -20.059 -6.849 1.00 96.25 165 ASN A C 1
ATOM 1315 O O . ASN A 1 165 ? 11.513 -19.738 -5.688 1.00 96.25 165 ASN A O 1
ATOM 1319 N N . THR A 1 166 ? 11.680 -21.244 -7.321 1.00 96.00 166 THR A N 1
ATOM 1320 C CA . THR A 1 166 ? 12.274 -22.305 -6.488 1.00 96.00 166 THR A CA 1
ATOM 1321 C C . THR A 1 166 ? 13.807 -22.274 -6.427 1.00 96.00 166 THR A C 1
ATOM 1323 O O . THR A 1 166 ? 14.423 -23.268 -6.041 1.00 96.00 166 THR A O 1
ATOM 1326 N N . SER A 1 167 ? 14.453 -21.195 -6.878 1.00 96.56 167 SER A N 1
ATOM 1327 C CA . SER A 1 167 ? 15.912 -21.042 -6.793 1.00 96.56 167 SER A CA 1
ATOM 1328 C C . SER A 1 167 ? 16.352 -20.507 -5.424 1.00 96.56 167 SER A C 1
ATOM 1330 O O . SER A 1 167 ? 15.529 -20.082 -4.618 1.00 96.56 167 SER A O 1
ATOM 1332 N N . LEU A 1 168 ? 17.665 -20.500 -5.164 1.00 93.81 168 LEU A N 1
ATOM 1333 C CA . LEU A 1 168 ? 18.239 -20.051 -3.887 1.00 93.81 168 LEU A CA 1
ATOM 1334 C C . LEU A 1 168 ? 17.846 -18.609 -3.508 1.00 93.81 168 LEU A C 1
ATOM 1336 O O . LEU A 1 168 ? 17.632 -18.336 -2.335 1.00 93.81 168 LEU A O 1
ATOM 1340 N N . ASN A 1 169 ? 17.714 -17.714 -4.493 1.00 94.06 169 ASN A N 1
ATOM 1341 C CA . ASN A 1 169 ? 17.281 -16.321 -4.307 1.00 94.06 169 ASN A CA 1
ATOM 1342 C C . ASN A 1 169 ? 15.870 -16.117 -4.883 1.00 94.06 169 ASN A C 1
ATOM 1344 O O . ASN A 1 169 ? 15.599 -15.142 -5.579 1.00 94.06 169 ASN A O 1
ATOM 1348 N N . GLY A 1 170 ? 15.002 -17.108 -4.687 1.00 95.50 170 GLY A N 1
ATOM 1349 C CA . GLY A 1 170 ? 13.688 -17.187 -5.315 1.00 95.50 170 GLY A CA 1
ATOM 1350 C C . GLY A 1 170 ? 12.579 -16.390 -4.631 1.00 95.50 170 GLY A C 1
ATOM 1351 O O . GLY A 1 170 ? 11.421 -16.667 -4.910 1.00 95.50 170 GLY A O 1
ATOM 1352 N N . ILE A 1 171 ? 12.892 -15.447 -3.742 1.00 96.69 171 ILE A N 1
ATOM 1353 C CA . ILE A 1 171 ? 11.917 -14.564 -3.085 1.00 96.69 171 ILE A CA 1
ATOM 1354 C C . ILE A 1 171 ? 12.337 -13.101 -3.252 1.00 96.69 171 ILE A C 1
ATOM 1356 O O . ILE A 1 171 ? 13.522 -12.803 -3.397 1.00 96.69 171 ILE A O 1
ATOM 1360 N N . ALA A 1 172 ? 11.360 -12.193 -3.244 1.00 94.44 172 ALA A N 1
ATOM 1361 C CA . ALA A 1 172 ? 11.567 -10.782 -3.574 1.00 94.44 172 ALA A CA 1
ATOM 1362 C C . ALA A 1 172 ? 12.351 -9.983 -2.514 1.00 94.44 172 ALA A C 1
ATOM 1364 O O . ALA A 1 172 ? 12.904 -8.938 -2.842 1.00 94.44 172 ALA A O 1
ATOM 1365 N N . GLY A 1 173 ? 12.389 -10.461 -1.268 1.00 95.69 173 GLY A N 1
ATOM 1366 C CA . GLY A 1 173 ? 13.030 -9.810 -0.126 1.00 95.69 173 GLY A CA 1
ATOM 1367 C C . GLY A 1 173 ? 13.371 -10.817 0.971 1.00 95.69 173 GLY A C 1
ATOM 1368 O O . GLY A 1 173 ? 13.601 -11.991 0.681 1.00 95.69 173 GLY A O 1
ATOM 1369 N N . ASN A 1 174 ? 13.412 -10.374 2.227 1.00 96.31 174 ASN A N 1
ATOM 1370 C CA . ASN A 1 174 ? 13.554 -11.297 3.351 1.00 96.31 174 ASN A CA 1
ATOM 1371 C C . ASN A 1 174 ? 12.282 -12.148 3.484 1.00 96.31 174 ASN A C 1
ATOM 1373 O O . ASN A 1 174 ? 11.194 -11.708 3.138 1.00 96.31 174 ASN A O 1
ATOM 1377 N N . ASP A 1 175 ? 12.407 -13.389 3.960 1.00 96.25 175 ASP A N 1
ATOM 1378 C CA . ASP A 1 175 ? 11.226 -14.241 4.170 1.00 96.25 175 ASP A CA 1
ATOM 1379 C C . ASP A 1 175 ? 10.411 -13.819 5.405 1.00 96.25 175 ASP A C 1
ATOM 1381 O O . ASP A 1 175 ? 9.254 -14.203 5.531 1.00 96.25 175 ASP A O 1
ATOM 1385 N N . ASP A 1 176 ? 11.029 -13.075 6.328 1.00 96.25 176 ASP A N 1
ATOM 1386 C CA . ASP A 1 176 ? 10.432 -12.559 7.566 1.00 96.25 176 ASP A CA 1
ATOM 1387 C C . ASP A 1 176 ? 9.583 -13.586 8.320 1.00 96.25 176 ASP A C 1
ATOM 1389 O O . ASP A 1 176 ? 8.437 -13.376 8.711 1.00 96.25 176 ASP A O 1
ATOM 1393 N N . SER A 1 177 ? 10.217 -14.736 8.572 1.00 96.06 177 SER A N 1
ATOM 1394 C CA . SER A 1 177 ? 9.629 -15.879 9.282 1.00 96.06 177 SER A CA 1
ATOM 1395 C C . SER A 1 177 ? 8.401 -16.471 8.574 1.00 96.06 177 SER A C 1
ATOM 1397 O O . SER A 1 177 ? 7.449 -16.898 9.230 1.00 96.06 177 SER A O 1
ATOM 1399 N N . GLY A 1 178 ? 8.434 -16.530 7.241 1.00 96.44 178 GLY A N 1
ATOM 1400 C CA . GLY A 1 178 ? 7.398 -17.123 6.400 1.00 96.44 178 GLY A CA 1
ATOM 1401 C C . GLY A 1 178 ? 6.359 -16.136 5.874 1.00 96.44 178 GLY A C 1
ATOM 1402 O O . GLY A 1 178 ? 5.326 -16.578 5.364 1.00 96.44 178 GLY A O 1
ATOM 1403 N N . ALA A 1 179 ? 6.583 -14.826 5.981 1.00 97.12 179 ALA A N 1
ATOM 1404 C CA . ALA A 1 179 ? 5.688 -13.803 5.450 1.00 97.12 179 ALA A CA 1
ATOM 140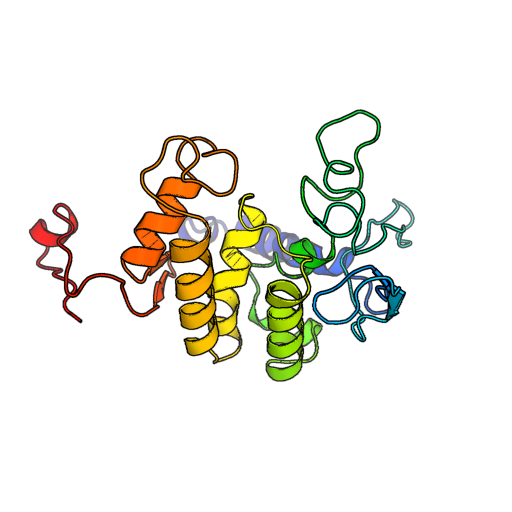5 C C . ALA A 1 179 ? 5.580 -13.898 3.917 1.00 97.12 179 ALA A C 1
ATOM 1407 O O . ALA A 1 179 ? 4.473 -14.017 3.384 1.00 97.12 179 ALA A O 1
ATOM 1408 N N . MET A 1 180 ? 6.718 -13.972 3.218 1.00 97.31 180 MET A N 1
ATOM 1409 C CA . MET A 1 180 ? 6.778 -14.141 1.757 1.00 97.31 180 MET A CA 1
ATOM 1410 C C . MET A 1 180 ? 6.161 -15.469 1.306 1.00 97.31 180 MET A C 1
ATOM 1412 O O . MET A 1 180 ? 5.358 -15.517 0.364 1.00 97.31 180 MET A O 1
ATOM 1416 N N . GLY A 1 181 ? 6.497 -16.559 2.003 1.00 96.19 181 GLY A N 1
ATOM 1417 C CA . GLY A 1 181 ? 5.905 -17.875 1.756 1.00 96.19 181 GLY A CA 1
ATOM 1418 C C . GLY A 1 181 ? 4.385 -17.894 1.956 1.00 96.19 181 GLY A C 1
ATOM 1419 O O . GLY A 1 181 ? 3.655 -18.471 1.148 1.00 96.19 181 GLY A O 1
ATOM 1420 N N . SER A 1 182 ? 3.882 -17.212 2.987 1.00 96.62 182 SER A N 1
ATOM 1421 C CA . SER A 1 182 ? 2.444 -17.122 3.268 1.00 96.62 182 SER A CA 1
ATOM 1422 C C . SER A 1 182 ? 1.715 -16.268 2.233 1.00 96.62 182 SER A C 1
ATOM 1424 O O . SER A 1 182 ? 0.663 -16.677 1.741 1.00 96.62 182 SER A O 1
ATOM 1426 N N . PHE A 1 183 ? 2.282 -15.114 1.859 1.00 97.50 183 PHE A N 1
ATOM 1427 C CA . PHE A 1 183 ? 1.744 -14.247 0.808 1.00 97.50 183 PHE A CA 1
ATOM 1428 C C . PHE A 1 183 ? 1.576 -15.010 -0.507 1.00 97.50 183 PHE A C 1
ATOM 1430 O O . PHE A 1 183 ? 0.484 -15.024 -1.078 1.00 97.50 183 PHE A O 1
ATOM 1437 N N . THR A 1 184 ? 2.634 -15.686 -0.961 1.00 97.00 184 THR A N 1
ATOM 1438 C CA . THR A 1 184 ? 2.599 -16.450 -2.214 1.00 97.00 184 THR A CA 1
ATOM 1439 C C . THR A 1 184 ? 1.628 -17.619 -2.144 1.00 97.00 184 THR A C 1
ATOM 1441 O O . THR A 1 184 ? 0.792 -17.754 -3.032 1.00 97.00 184 THR A O 1
ATOM 1444 N N . THR A 1 185 ? 1.671 -18.423 -1.081 1.00 95.94 185 THR A N 1
ATOM 1445 C CA . THR A 1 185 ? 0.805 -19.602 -0.937 1.00 95.94 185 THR A CA 1
ATOM 1446 C C . THR A 1 185 ? -0.675 -19.219 -0.943 1.00 95.94 185 THR A C 1
ATOM 1448 O O . THR A 1 185 ? -1.446 -19.767 -1.731 1.00 95.94 185 THR A O 1
ATOM 1451 N N . LEU A 1 186 ? -1.076 -18.239 -0.126 1.00 96.56 186 LEU A N 1
ATOM 1452 C CA . LEU A 1 186 ? -2.475 -17.808 -0.040 1.00 96.56 186 LEU A CA 1
ATOM 1453 C C . LEU A 1 186 ? -2.952 -17.193 -1.360 1.00 96.56 186 LEU A C 1
ATOM 1455 O O . LEU A 1 186 ? -4.009 -17.565 -1.871 1.00 96.56 186 LEU A O 1
ATOM 1459 N N . ALA A 1 187 ? -2.138 -16.336 -1.977 1.00 97.19 187 ALA A N 1
ATOM 1460 C CA . ALA A 1 187 ? -2.463 -15.761 -3.276 1.00 97.19 187 ALA A CA 1
ATOM 1461 C C . ALA A 1 187 ? -2.587 -16.835 -4.374 1.00 97.19 187 ALA A C 1
ATOM 1463 O O . ALA A 1 187 ? -3.490 -16.758 -5.208 1.00 97.19 187 ALA A O 1
ATOM 1464 N N . MET A 1 188 ? -1.740 -17.872 -4.348 1.00 96.75 188 MET A N 1
ATOM 1465 C CA . MET A 1 188 ? -1.820 -19.005 -5.276 1.00 96.75 188 MET A CA 1
ATOM 1466 C C . MET A 1 188 ? -3.067 -19.870 -5.060 1.00 96.75 188 MET A C 1
ATOM 1468 O O . MET A 1 188 ? -3.629 -20.387 -6.028 1.00 96.75 188 MET A O 1
ATOM 1472 N N . MET A 1 189 ? -3.546 -19.970 -3.818 1.00 96.38 189 MET A N 1
ATOM 1473 C CA . MET A 1 189 ? -4.840 -20.566 -3.461 1.00 96.38 189 MET A CA 1
ATOM 1474 C C . MET A 1 189 ? -6.042 -19.690 -3.859 1.00 96.38 189 MET A C 1
ATOM 1476 O O . MET A 1 189 ? -7.187 -20.128 -3.730 1.00 96.38 189 MET A O 1
ATOM 1480 N N . GLY A 1 190 ? -5.804 -18.466 -4.339 1.00 96.50 190 GLY A N 1
ATOM 1481 C CA . GLY A 1 190 ? -6.851 -17.513 -4.697 1.00 96.50 190 GLY A CA 1
ATOM 1482 C C . GLY A 1 190 ? -7.444 -16.766 -3.502 1.00 96.50 190 GLY A C 1
ATOM 1483 O O . GLY A 1 190 ? -8.552 -16.247 -3.609 1.00 96.50 190 GLY A O 1
ATOM 1484 N N . LEU A 1 191 ? -6.742 -16.716 -2.366 1.00 96.12 191 LEU A N 1
ATOM 1485 C CA . LEU A 1 191 ? -7.225 -16.131 -1.118 1.00 96.12 191 LEU A CA 1
ATOM 1486 C C . LEU A 1 191 ? -6.273 -15.051 -0.600 1.00 96.12 191 LEU A C 1
ATOM 1488 O O . LEU A 1 191 ? -5.056 -15.203 -0.613 1.00 96.12 191 LEU A O 1
ATOM 1492 N N . TRP A 1 192 ? -6.830 -13.974 -0.053 1.00 97.25 192 TRP A N 1
ATOM 1493 C CA . TRP A 1 192 ? -6.063 -12.985 0.699 1.00 97.25 192 TRP A CA 1
ATOM 1494 C C . TRP A 1 192 ? -6.753 -12.633 2.020 1.00 97.25 192 TRP A C 1
ATOM 1496 O O . TRP A 1 192 ? -7.837 -12.039 1.983 1.00 97.25 192 TRP A O 1
ATOM 1506 N N . PRO A 1 193 ? -6.165 -12.968 3.184 1.00 96.06 193 PRO A N 1
ATOM 1507 C CA . PRO A 1 193 ? -6.721 -12.594 4.477 1.00 96.06 193 PRO A CA 1
ATOM 1508 C C . PRO A 1 193 ? -6.558 -11.095 4.712 1.00 96.06 193 PRO A C 1
ATOM 1510 O O . PRO A 1 193 ? -5.476 -10.538 4.537 1.00 96.06 193 PRO A O 1
ATOM 1513 N N . VAL A 1 194 ? -7.618 -10.435 5.175 1.00 94.31 194 VAL A N 1
ATOM 1514 C CA . VAL A 1 194 ? -7.546 -9.037 5.610 1.00 94.31 194 VAL A CA 1
ATOM 1515 C C . VAL A 1 194 ? -7.271 -9.012 7.116 1.00 94.31 194 VAL A C 1
ATOM 1517 O O . VAL A 1 194 ? -8.157 -9.376 7.896 1.00 94.31 194 VAL A O 1
ATOM 1520 N N . PRO A 1 195 ? -6.073 -8.590 7.568 1.00 89.12 195 PRO A N 1
ATOM 1521 C CA . PRO A 1 195 ? -5.710 -8.683 8.978 1.00 89.12 195 PRO A CA 1
ATOM 1522 C C . PRO A 1 195 ? -6.689 -7.937 9.892 1.00 89.12 195 PRO A C 1
ATOM 1524 O O . PRO A 1 195 ? -7.113 -6.815 9.607 1.00 89.12 195 PRO A O 1
ATOM 1527 N N . GLY A 1 196 ? -7.041 -8.568 11.016 1.00 89.25 196 GLY A N 1
ATOM 1528 C CA . GLY A 1 196 ? -7.972 -8.011 12.004 1.00 89.25 196 GLY A CA 1
ATOM 1529 C C . GLY A 1 196 ? -9.454 -8.114 11.628 1.00 89.25 196 GLY A C 1
ATOM 1530 O O . GLY A 1 196 ? -10.293 -7.586 12.360 1.00 89.25 196 GLY A O 1
ATOM 1531 N N . GLN A 1 197 ? -9.787 -8.787 10.522 1.00 90.81 197 GLN A N 1
ATOM 1532 C CA . GLN A 1 197 ? -11.154 -8.987 10.045 1.00 90.81 197 GLN A CA 1
ATOM 1533 C C . GLN A 1 197 ? -11.401 -10.453 9.681 1.00 90.81 197 GLN A C 1
ATOM 1535 O O . GLN A 1 197 ? -10.485 -11.179 9.309 1.00 90.81 197 GLN A O 1
ATOM 1540 N N . ASN A 1 198 ? -12.666 -10.874 9.726 1.00 91.38 198 ASN A N 1
ATOM 1541 C CA . ASN A 1 198 ? -13.093 -12.196 9.256 1.00 91.38 198 ASN A CA 1
ATOM 1542 C C . ASN A 1 198 ? -13.403 -12.148 7.748 1.00 91.38 198 ASN A C 1
ATOM 1544 O O . ASN A 1 198 ? -14.494 -12.524 7.325 1.00 91.38 198 ASN A O 1
ATOM 1548 N N . VAL A 1 199 ? -12.490 -11.583 6.954 1.00 93.69 199 VAL A N 1
ATOM 1549 C CA . VAL A 1 199 ? -12.674 -11.338 5.516 1.00 93.69 199 VAL A CA 1
ATOM 1550 C C . VAL A 1 199 ? -11.493 -11.913 4.747 1.00 93.69 199 VAL A C 1
ATOM 1552 O O . VAL A 1 199 ? -10.339 -11.608 5.051 1.00 93.69 199 VAL A O 1
ATOM 1555 N N . TYR A 1 200 ? -11.811 -12.684 3.708 1.00 95.81 200 TYR A N 1
ATOM 1556 C CA . TYR A 1 200 ? -10.869 -13.127 2.688 1.00 95.81 200 TYR A CA 1
ATOM 1557 C C . TYR A 1 200 ? -11.294 -12.552 1.337 1.00 95.81 200 TYR A C 1
ATOM 1559 O O . TYR A 1 200 ? -12.462 -12.642 0.958 1.00 95.81 200 TYR A O 1
ATOM 1567 N N . LEU A 1 201 ? -10.354 -11.938 0.622 1.00 97.38 201 LEU A N 1
ATOM 1568 C CA . LEU A 1 201 ? -10.562 -11.483 -0.751 1.00 97.38 201 LEU A CA 1
ATOM 1569 C C . LEU A 1 201 ? -10.206 -12.615 -1.713 1.00 97.38 201 LEU A C 1
ATOM 1571 O O . LEU A 1 201 ? -9.259 -13.358 -1.459 1.00 97.38 201 LEU A O 1
ATOM 1575 N N . ILE A 1 202 ? -10.971 -12.744 -2.797 1.00 97.50 202 ILE A N 1
ATOM 1576 C CA . ILE A 1 202 ? -10.883 -13.887 -3.708 1.00 97.50 202 ILE A CA 1
ATOM 1577 C C . ILE A 1 202 ? -10.311 -13.445 -5.051 1.00 97.50 202 ILE A C 1
ATOM 1579 O O . ILE A 1 202 ? -10.865 -12.574 -5.719 1.00 97.50 202 ILE A O 1
ATOM 1583 N N . THR A 1 203 ? -9.244 -14.106 -5.484 1.00 97.50 203 THR A N 1
ATOM 1584 C CA . THR A 1 203 ? -8.696 -13.995 -6.840 1.00 97.50 203 THR A CA 1
ATOM 1585 C C . THR A 1 203 ? -8.732 -15.354 -7.535 1.00 97.50 203 THR A C 1
ATOM 1587 O O . THR A 1 203 ? -8.799 -16.376 -6.857 1.00 97.50 203 THR A O 1
ATOM 1590 N N . PRO A 1 204 ? -8.670 -15.411 -8.879 1.00 96.75 204 PRO A N 1
ATOM 1591 C CA . PRO A 1 204 ? -8.477 -16.677 -9.576 1.00 96.75 204 PRO A CA 1
ATOM 1592 C C . PRO A 1 204 ? -7.250 -17.417 -9.012 1.00 96.75 204 PRO A C 1
ATOM 1594 O O . PRO A 1 204 ? -6.203 -16.781 -8.854 1.00 96.75 204 PRO A O 1
ATOM 1597 N N . PRO A 1 205 ? -7.366 -18.707 -8.662 1.00 96.38 205 PRO A N 1
ATOM 1598 C CA . PRO A 1 205 ? -6.248 -19.488 -8.149 1.00 96.38 205 PRO A CA 1
ATOM 1599 C C . PRO A 1 205 ? -5.285 -19.879 -9.276 1.00 96.38 205 PRO A C 1
ATOM 1601 O O . PRO A 1 205 ? -5.629 -19.863 -10.458 1.00 96.38 205 PRO A O 1
ATOM 1604 N N . TYR A 1 206 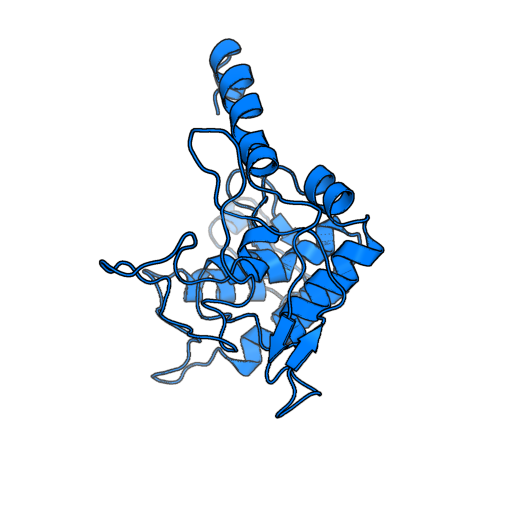? -4.083 -20.299 -8.893 1.00 95.12 206 TYR A N 1
ATOM 1605 C CA . TYR A 1 206 ? -3.038 -20.745 -9.824 1.00 95.12 206 TYR A CA 1
ATOM 1606 C C . TYR A 1 206 ? -3.179 -22.221 -10.196 1.00 95.12 206 TYR A C 1
ATOM 1608 O O . TYR A 1 206 ? -2.603 -22.681 -11.183 1.00 95.12 206 TYR A O 1
ATOM 1616 N N . PHE A 1 207 ? -3.936 -22.967 -9.397 1.00 93.19 207 PHE A N 1
ATOM 1617 C CA . PHE A 1 207 ? -4.156 -24.393 -9.564 1.00 93.19 207 PHE A CA 1
ATOM 1618 C C . PHE A 1 207 ? -5.643 -24.670 -9.800 1.00 93.19 207 PHE A C 1
ATOM 1620 O O . PHE A 1 207 ? -6.477 -24.000 -9.191 1.00 93.19 207 PHE A O 1
ATOM 1627 N N . PRO A 1 208 ? -5.996 -25.688 -10.607 1.00 90.81 208 PRO A N 1
ATOM 1628 C CA . PRO A 1 208 ? -7.394 -26.080 -10.805 1.00 90.81 208 PRO A CA 1
ATOM 1629 C C . PRO A 1 208 ? -8.107 -26.500 -9.509 1.00 90.81 208 PRO A C 1
ATOM 1631 O O . PRO A 1 208 ? -9.319 -26.359 -9.383 1.00 90.81 208 PRO A O 1
ATOM 1634 N N . SER A 1 209 ? -7.363 -27.046 -8.544 1.00 89.00 209 SER A N 1
ATOM 1635 C CA . SER A 1 209 ? -7.893 -27.463 -7.245 1.00 89.00 209 SER A CA 1
ATOM 1636 C C . SER A 1 209 ? -6.778 -27.619 -6.216 1.00 89.00 209 SER A C 1
ATOM 1638 O O . SER A 1 209 ? -5.667 -28.015 -6.575 1.00 89.00 209 SER A O 1
ATOM 1640 N N . TYR A 1 210 ? -7.108 -27.421 -4.943 1.00 85.25 210 TYR A N 1
ATOM 1641 C CA . TYR A 1 210 ? -6.302 -27.834 -3.793 1.00 85.25 210 TYR A CA 1
ATOM 1642 C C . TYR A 1 210 ? -7.209 -28.439 -2.715 1.00 85.25 210 TYR A C 1
ATOM 1644 O O . TYR A 1 210 ? -8.425 -28.251 -2.736 1.00 85.25 210 TYR A O 1
ATOM 1652 N N . ILE A 1 211 ? -6.614 -29.194 -1.794 1.00 82.44 211 ILE A N 1
ATOM 1653 C CA . ILE A 1 211 ? -7.309 -29.796 -0.655 1.00 82.44 211 ILE A CA 1
ATOM 1654 C C . ILE A 1 211 ? -6.645 -29.251 0.602 1.00 82.44 211 ILE A C 1
ATOM 1656 O O . ILE A 1 211 ? -5.449 -29.449 0.800 1.00 82.44 211 ILE A O 1
ATOM 1660 N N . ASP A 1 212 ? -7.420 -28.566 1.435 1.00 76.69 212 ASP A N 1
ATOM 1661 C CA . ASP A 1 212 ? -7.024 -28.270 2.807 1.00 76.69 212 ASP A CA 1
ATOM 1662 C C . ASP A 1 212 ? -7.458 -29.458 3.675 1.00 76.69 212 ASP A C 1
ATOM 1664 O O . ASP A 1 212 ? -8.648 -29.703 3.842 1.00 76.69 212 ASP A O 1
ATOM 1668 N N . GLU A 1 213 ? -6.507 -30.238 4.194 1.00 76.94 213 GLU A N 1
ATOM 1669 C CA . GLU A 1 213 ? -6.803 -31.435 4.995 1.00 76.94 213 GLU A CA 1
ATOM 1670 C C . GLU A 1 213 ? -7.519 -31.127 6.321 1.00 76.94 213 GLU A C 1
ATOM 1672 O O . GLU A 1 213 ? -8.139 -32.019 6.910 1.00 76.94 213 GLU A O 1
ATOM 1677 N N . VAL A 1 214 ? -7.449 -29.881 6.801 1.00 69.50 214 VAL A N 1
ATOM 1678 C CA . VAL A 1 214 ? -8.180 -29.431 7.989 1.00 69.50 214 VAL A CA 1
ATOM 1679 C C . VAL A 1 214 ? -9.641 -29.178 7.624 1.00 69.50 214 VAL A C 1
ATOM 1681 O O . VAL A 1 214 ? -10.525 -29.721 8.286 1.00 69.50 214 VAL A O 1
ATOM 1684 N N . ALA A 1 215 ? -9.892 -28.456 6.529 1.00 60.59 215 ALA A N 1
ATOM 1685 C CA . ALA A 1 215 ? -11.240 -28.190 6.016 1.00 60.59 215 ALA A CA 1
ATOM 1686 C C . ALA A 1 215 ? -11.906 -29.437 5.398 1.00 60.59 215 ALA A C 1
ATOM 1688 O O . ALA A 1 215 ? -13.121 -29.602 5.451 1.00 60.59 215 ALA A O 1
ATOM 1689 N N . ALA A 1 216 ? -11.123 -30.382 4.871 1.00 53.09 216 ALA A N 1
ATOM 1690 C CA . ALA A 1 216 ? -11.626 -31.620 4.277 1.00 53.09 216 ALA A CA 1
ATOM 1691 C C . ALA A 1 216 ? -12.307 -32.545 5.300 1.00 53.09 216 ALA A C 1
ATOM 1693 O O . ALA A 1 216 ? -13.136 -33.370 4.919 1.00 53.09 216 ALA A O 1
ATOM 1694 N N . LYS A 1 217 ? -12.002 -32.400 6.599 1.00 53.47 217 LYS A N 1
ATOM 1695 C CA . LYS A 1 217 ? -12.751 -33.076 7.674 1.00 53.47 217 LYS A CA 1
ATOM 1696 C C . LYS A 1 217 ? -14.150 -32.482 7.888 1.00 53.47 217 LYS A C 1
ATOM 1698 O O . LYS A 1 217 ? -14.969 -33.130 8.532 1.00 53.47 217 LYS A O 1
ATOM 1703 N N . GLU A 1 218 ? -14.415 -31.302 7.328 1.00 56.97 218 GLU A N 1
ATOM 1704 C CA . GLU A 1 218 ? -15.693 -30.581 7.350 1.00 56.97 218 GLU A CA 1
ATOM 1705 C C . GLU A 1 218 ? -16.373 -30.519 5.956 1.00 56.97 218 GLU A C 1
ATOM 1707 O O . GLU A 1 218 ? -17.388 -29.852 5.808 1.00 56.97 218 GLU A O 1
ATOM 1712 N N . GLU A 1 219 ? -15.878 -31.279 4.961 1.00 52.44 219 GLU A N 1
ATOM 1713 C CA . GLU A 1 219 ? -16.366 -31.363 3.561 1.00 52.44 219 GLU A CA 1
ATOM 1714 C C . GLU A 1 219 ? -16.138 -30.128 2.654 1.00 52.44 219 GLU A C 1
ATOM 1716 O O . GLU A 1 219 ? -16.664 -30.080 1.539 1.00 52.44 219 GLU A O 1
ATOM 1721 N N . ASP A 1 220 ? -15.276 -29.178 3.026 1.00 55.03 220 ASP A N 1
ATOM 1722 C CA . ASP A 1 220 ? -14.980 -28.008 2.182 1.00 55.03 220 ASP A CA 1
ATOM 1723 C C . ASP A 1 220 ? -13.853 -28.288 1.165 1.00 55.03 220 ASP A C 1
ATOM 1725 O O . ASP A 1 220 ? -12.667 -28.063 1.412 1.00 55.03 220 ASP A O 1
ATOM 1729 N N . ILE A 1 221 ? -14.221 -28.775 -0.028 1.00 55.19 221 ILE A N 1
ATOM 1730 C CA . ILE A 1 221 ? -13.313 -28.833 -1.188 1.00 55.19 221 ILE A CA 1
ATOM 1731 C C . ILE A 1 221 ? -13.550 -27.608 -2.077 1.00 55.19 221 ILE A C 1
ATOM 1733 O O . ILE A 1 221 ? -14.577 -27.514 -2.753 1.00 55.19 221 ILE A O 1
ATOM 1737 N N . LEU A 1 222 ? -12.565 -26.710 -2.157 1.00 55.62 222 LEU A N 1
ATOM 1738 C CA . LEU A 1 222 ? -12.591 -25.575 -3.083 1.00 55.62 222 LEU A CA 1
ATOM 1739 C C . LEU A 1 222 ? -12.242 -26.046 -4.507 1.00 55.62 222 LEU A C 1
ATOM 1741 O O . LEU A 1 222 ? -11.081 -26.294 -4.841 1.00 55.62 222 LEU A O 1
ATOM 1745 N N . LYS A 1 223 ? -13.276 -26.197 -5.344 1.00 48.34 223 LYS A N 1
ATOM 1746 C CA . LYS A 1 223 ? -13.174 -26.468 -6.789 1.00 48.34 223 LYS A CA 1
ATOM 1747 C C . LYS A 1 223 ? -13.594 -25.219 -7.559 1.00 48.34 223 LYS A C 1
ATOM 1749 O O . LYS A 1 223 ? -14.651 -24.664 -7.260 1.00 48.34 223 LYS A O 1
ATOM 1754 N N . TRP A 1 224 ? -12.788 -24.814 -8.535 1.00 53.16 224 TRP A N 1
ATOM 1755 C CA . TRP A 1 224 ? -13.013 -23.629 -9.365 1.00 53.16 224 TRP A CA 1
ATOM 1756 C C . TRP A 1 224 ? -13.232 -24.015 -10.826 1.00 53.16 224 TRP A C 1
ATOM 1758 O O . TRP A 1 224 ? -12.547 -24.951 -11.297 1.00 53.16 224 TRP A O 1
#